Protein AF-A0A8T1R2Q0-F1 (afdb_monomer)

Foldseek 3Di:
DLALLLVLVLLQLCLVVDPDPVSNVVSVVSSVVSLVVVLVVLVVVVVCCVVPDPPPVPAPLSVLSVVLNVLSVVLVVLVVPQDDPPDPCNVVSVVVSSVSSVVSNVSVLVSVVSVLVVVCVVPVDDCPVVCVVSVVSNVVSVVSVVCVVCVVVVVVVVVVVVPPPPPPDVVVVVVVVVVVVVVVVVD

Mean predicted aligned error: 10.03 Å

pLDDT: mean 84.98, std 13.4, range [44.84, 97.5]

Structure (mmCIF, N/CA/C/O backbone):
data_AF-A0A8T1R2Q0-F1
#
_entry.id   AF-A0A8T1R2Q0-F1
#
loop_
_atom_site.group_PDB
_atom_site.id
_atom_site.type_symbol
_atom_site.label_atom_id
_atom_site.label_alt_id
_atom_site.label_comp_id
_atom_site.label_asym_id
_atom_site.label_entity_id
_atom_site.label_seq_id
_atom_site.pdbx_PDB_ins_code
_atom_site.Cartn_x
_atom_site.Cartn_y
_atom_site.Cartn_z
_atom_site.occupancy
_atom_site.B_iso_or_equiv
_atom_site.auth_seq_id
_atom_site.auth_comp_id
_atom_site.auth_asym_id
_atom_site.auth_atom_id
_atom_site.pdbx_PDB_model_num
ATOM 1 N N . MET A 1 1 ? 0.327 2.550 -5.168 1.00 86.06 1 MET A N 1
ATOM 2 C CA . MET A 1 1 ? 0.533 1.321 -4.372 1.00 86.06 1 MET A CA 1
ATOM 3 C C . MET A 1 1 ? 1.581 1.524 -3.297 1.00 86.06 1 MET A C 1
ATOM 5 O O . MET A 1 1 ? 1.187 1.558 -2.147 1.00 86.06 1 MET A O 1
ATOM 9 N N . GLY A 1 2 ? 2.855 1.732 -3.649 1.00 87.19 2 GLY A N 1
ATOM 10 C CA . GLY A 1 2 ? 3.959 1.783 -2.676 1.00 87.19 2 GLY A CA 1
ATOM 11 C C . GLY A 1 2 ? 3.805 2.783 -1.522 1.00 87.19 2 GLY A C 1
ATOM 12 O O . GLY A 1 2 ? 4.082 2.413 -0.397 1.00 87.19 2 GLY A O 1
ATOM 13 N N . PHE A 1 3 ? 3.271 3.983 -1.772 1.00 92.75 3 PHE A N 1
ATOM 14 C CA . PHE A 1 3 ? 3.137 5.014 -0.733 1.00 92.75 3 PHE A CA 1
ATOM 15 C C . PHE A 1 3 ? 1.734 5.085 -0.101 1.00 92.75 3 PHE A C 1
ATOM 17 O O . PHE A 1 3 ? 1.521 4.790 1.074 1.00 92.75 3 PHE A O 1
ATOM 24 N N . LEU A 1 4 ? 0.737 5.470 -0.907 1.00 93.50 4 LEU A N 1
ATOM 25 C CA . LEU A 1 4 ? -0.607 5.812 -0.424 1.00 93.50 4 LEU A CA 1
ATOM 26 C C . LEU A 1 4 ? -1.339 4.641 0.254 1.00 93.50 4 LEU A C 1
ATOM 28 O O . LEU A 1 4 ? -2.125 4.869 1.171 1.00 93.50 4 LEU A O 1
ATOM 32 N N . MET A 1 5 ? -1.089 3.398 -0.173 1.00 93.38 5 MET A N 1
ATOM 33 C CA . MET A 1 5 ? -1.761 2.231 0.405 1.00 93.38 5 MET A CA 1
ATOM 34 C C . MET A 1 5 ? -1.239 1.925 1.819 1.00 93.38 5 MET A C 1
ATOM 36 O O . MET A 1 5 ? -2.076 1.890 2.727 1.00 93.38 5 MET A O 1
ATOM 40 N N . PRO A 1 6 ? 0.087 1.814 2.064 1.00 94.12 6 PRO A N 1
ATOM 41 C CA . PRO A 1 6 ? 0.619 1.739 3.425 1.00 94.12 6 PRO A CA 1
ATOM 42 C C . PRO A 1 6 ? 0.224 2.915 4.319 1.00 94.12 6 PRO A C 1
ATOM 44 O O . PRO A 1 6 ? -0.146 2.700 5.471 1.00 94.12 6 PRO A O 1
ATOM 47 N N . VAL A 1 7 ? 0.226 4.148 3.799 1.00 95.50 7 VAL A N 1
ATOM 48 C CA . VAL A 1 7 ? -0.215 5.329 4.564 1.00 95.50 7 VAL A CA 1
ATOM 49 C C . VAL A 1 7 ? -1.688 5.206 4.963 1.00 95.50 7 VAL A C 1
ATOM 51 O O . VAL A 1 7 ? -2.038 5.425 6.122 1.00 95.50 7 VAL A O 1
ATOM 54 N N . GLY A 1 8 ? -2.558 4.782 4.044 1.00 94.12 8 GLY A N 1
ATOM 55 C CA . GLY A 1 8 ? -3.961 4.514 4.355 1.00 94.12 8 GLY A CA 1
ATOM 56 C C . GLY A 1 8 ? -4.133 3.438 5.436 1.00 94.12 8 GLY A C 1
ATOM 57 O O . GLY A 1 8 ? -5.013 3.570 6.290 1.00 94.12 8 GLY A O 1
ATOM 58 N N . ILE A 1 9 ? -3.293 2.395 5.438 1.00 93.94 9 ILE A N 1
ATOM 59 C CA . ILE A 1 9 ? -3.281 1.351 6.480 1.00 93.94 9 ILE A CA 1
ATOM 60 C C . ILE A 1 9 ? -2.825 1.927 7.832 1.00 93.94 9 ILE A C 1
ATOM 62 O O . ILE A 1 9 ? -3.478 1.685 8.848 1.00 93.94 9 ILE A O 1
ATOM 66 N N . LEU A 1 10 ? -1.759 2.733 7.857 1.00 93.50 10 LEU A N 1
ATOM 67 C CA . LEU A 1 10 ? -1.276 3.402 9.072 1.00 93.50 10 LEU A CA 1
ATOM 68 C C . LEU A 1 10 ? -2.345 4.305 9.695 1.00 93.50 10 LEU A C 1
ATOM 70 O O . LEU A 1 10 ? -2.536 4.282 10.911 1.00 93.50 10 LEU A O 1
ATOM 74 N N . ILE A 1 11 ? -3.065 5.072 8.872 1.00 93.69 11 ILE A N 1
ATOM 75 C CA . ILE A 1 11 ? -4.103 6.003 9.333 1.00 93.69 11 ILE A CA 1
ATOM 76 C C . ILE A 1 11 ? -5.275 5.252 9.966 1.00 93.69 11 ILE A C 1
ATOM 78 O O . ILE A 1 11 ? -5.702 5.599 11.067 1.00 93.69 11 ILE A O 1
ATOM 82 N N . ILE A 1 12 ? -5.795 4.201 9.320 1.00 93.00 12 ILE A N 1
ATOM 83 C CA . ILE A 1 12 ? -6.929 3.463 9.896 1.00 93.00 12 ILE A CA 1
ATOM 84 C C . ILE A 1 12 ? -6.531 2.694 11.155 1.00 93.00 12 ILE A C 1
ATOM 86 O O . ILE A 1 12 ? -7.348 2.550 12.062 1.00 93.00 12 ILE A O 1
ATOM 90 N N . ARG A 1 13 ? -5.272 2.254 11.266 1.00 90.81 13 ARG A N 1
ATOM 91 C CA . ARG A 1 13 ? -4.763 1.582 12.469 1.00 90.81 13 ARG A CA 1
ATOM 92 C C . ARG A 1 13 ? -4.785 2.496 13.697 1.00 90.81 13 ARG A C 1
ATOM 94 O O . ARG A 1 13 ? -5.070 2.017 14.792 1.00 90.81 13 ARG A O 1
ATOM 101 N N . MET A 1 14 ? -4.581 3.808 13.528 1.00 87.88 14 MET A N 1
ATOM 102 C CA . MET A 1 14 ? -4.710 4.780 14.629 1.00 87.88 14 MET A CA 1
ATOM 103 C C . MET A 1 14 ? -6.111 4.785 15.248 1.00 87.88 14 MET A C 1
ATOM 105 O O . MET A 1 14 ? -6.268 5.156 16.408 1.00 87.88 14 MET A O 1
ATOM 109 N N . SER A 1 15 ? -7.124 4.327 14.508 1.00 86.50 15 SER A N 1
ATOM 110 C CA . SER A 1 15 ? -8.501 4.291 14.991 1.00 86.50 15 SER A CA 1
ATOM 111 C C . SER A 1 15 ? -8.730 3.314 16.147 1.00 86.50 15 SER A C 1
ATOM 113 O O . SER A 1 15 ? -9.664 3.511 16.918 1.00 86.50 15 SER A O 1
ATOM 115 N N . ASN A 1 16 ? -7.841 2.331 16.333 1.00 79.31 16 ASN A N 1
ATOM 116 C CA . ASN A 1 16 ? -7.882 1.414 17.476 1.00 79.31 16 ASN A CA 1
ATOM 117 C C . ASN A 1 16 ? -7.654 2.119 18.825 1.00 79.31 16 ASN A C 1
ATOM 119 O O . ASN A 1 16 ? -7.900 1.519 19.863 1.00 79.31 16 ASN A O 1
ATOM 123 N N . ARG A 1 17 ? -7.167 3.367 18.818 1.00 74.50 17 ARG A N 1
ATOM 124 C CA . ARG A 1 17 ? -6.841 4.154 20.021 1.00 74.50 17 ARG A CA 1
ATOM 125 C C . ARG A 1 17 ? -7.854 5.240 20.329 1.00 74.50 17 ARG A C 1
ATOM 127 O O . ARG A 1 17 ? -7.666 6.007 21.264 1.00 74.50 17 ARG A O 1
ATOM 134 N N . GLU A 1 18 ? -8.851 5.396 19.470 1.00 80.62 18 GLU A N 1
ATOM 135 C CA . GLU A 1 18 ? -9.689 6.577 19.481 1.00 80.62 18 GLU A CA 1
ATOM 136 C C . GLU A 1 18 ? -11.061 6.247 20.056 1.00 80.62 18 GLU A C 1
ATOM 138 O O . GLU A 1 18 ? -11.871 5.557 19.436 1.00 80.62 18 GLU A O 1
ATOM 143 N N . GLU A 1 19 ? -11.328 6.795 21.235 1.00 76.69 19 GLU A N 1
ATOM 144 C CA . GLU A 1 19 ? -12.624 6.681 21.902 1.00 76.69 19 GLU A CA 1
ATOM 145 C C . GLU A 1 19 ? -13.657 7.635 21.280 1.00 76.69 19 GLU A C 1
ATOM 147 O O . GLU A 1 19 ? -14.865 7.383 21.312 1.00 76.69 19 GLU A O 1
ATOM 152 N N . SER A 1 20 ? -13.207 8.716 20.624 1.00 85.12 20 SER A N 1
ATOM 153 C CA . SER A 1 20 ? -14.102 9.653 19.952 1.00 85.12 20 SER A CA 1
ATOM 154 C C . SER A 1 20 ? -14.697 9.065 18.672 1.00 85.12 20 SER A C 1
ATOM 156 O O . SER A 1 20 ? -14.048 8.952 17.624 1.00 85.12 20 SER A O 1
ATOM 158 N N . GLY A 1 21 ? -16.011 8.829 18.692 1.00 85.44 21 GLY A N 1
ATOM 159 C CA . GLY A 1 21 ? -16.761 8.372 17.519 1.00 85.44 21 GLY A CA 1
ATOM 160 C C . GLY A 1 21 ? -16.629 9.284 16.286 1.00 85.44 21 GLY A C 1
ATOM 161 O O . GLY A 1 21 ? -16.689 8.792 15.155 1.00 85.44 21 GLY A O 1
ATOM 162 N N . ARG A 1 22 ? -16.404 10.596 16.478 1.00 89.62 22 ARG A N 1
ATOM 163 C CA . ARG A 1 22 ? -16.180 11.562 15.386 1.00 89.62 22 ARG A CA 1
ATOM 164 C C . ARG A 1 22 ? -14.832 11.335 14.706 1.00 89.62 22 ARG A C 1
ATOM 166 O O . ARG A 1 22 ? -14.781 11.245 13.482 1.00 89.62 22 ARG A O 1
ATOM 173 N N . ARG A 1 23 ? -13.751 11.215 15.478 1.00 88.56 23 ARG A N 1
ATOM 174 C CA . ARG A 1 23 ? -12.404 10.997 14.931 1.00 88.56 23 ARG A CA 1
ATOM 175 C C . ARG A 1 23 ? -12.271 9.623 14.280 1.00 88.56 23 ARG A C 1
ATOM 177 O O . ARG A 1 23 ? -11.745 9.541 13.178 1.00 88.56 23 ARG A O 1
ATOM 184 N N . LEU A 1 24 ? -12.867 8.580 14.862 1.00 90.50 24 LEU A N 1
ATOM 185 C CA . LEU A 1 24 ? -12.974 7.257 14.234 1.00 90.50 24 LEU A CA 1
ATOM 186 C C . LEU A 1 24 ? -13.620 7.329 12.838 1.00 90.50 24 LEU A C 1
ATOM 188 O O . LEU A 1 24 ? -13.172 6.672 11.898 1.00 90.50 24 LEU A O 1
ATOM 192 N N . ARG A 1 25 ? -14.664 8.153 12.685 1.00 91.62 25 ARG A N 1
ATOM 193 C CA . ARG A 1 25 ? -15.321 8.375 11.392 1.00 91.62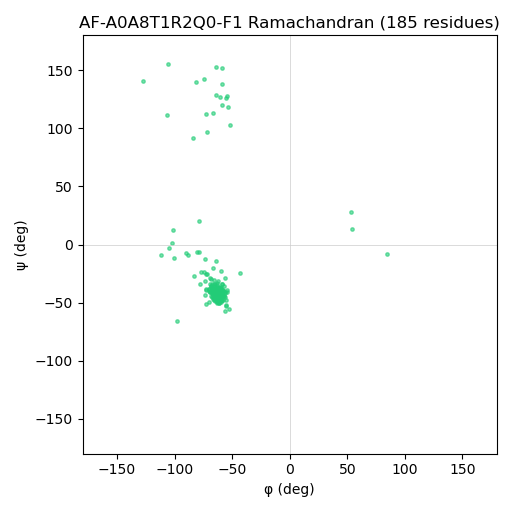 25 ARG A CA 1
ATOM 194 C C . ARG A 1 25 ? -14.406 9.108 10.405 1.00 91.62 25 ARG A C 1
ATOM 196 O O . ARG A 1 25 ? -14.349 8.715 9.246 1.00 91.62 25 ARG A O 1
ATOM 203 N N . ILE A 1 26 ? -13.674 10.123 10.865 1.00 94.38 26 ILE A N 1
ATOM 204 C CA . ILE A 1 26 ? 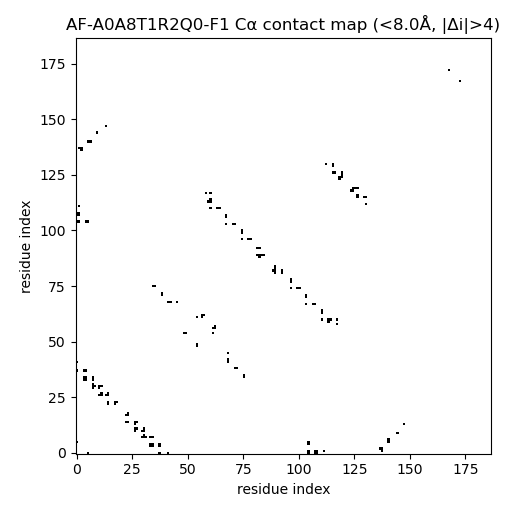-12.699 10.858 10.044 1.00 94.38 26 ILE A CA 1
ATOM 205 C C . ILE A 1 26 ? -11.594 9.916 9.550 1.00 94.38 26 ILE A C 1
ATOM 207 O O . ILE A 1 26 ? -11.363 9.848 8.348 1.00 94.38 26 ILE A O 1
ATOM 211 N N . LEU A 1 27 ? -10.970 9.137 10.439 1.00 94.62 27 LEU A N 1
ATOM 212 C CA . LEU A 1 27 ? -9.914 8.181 10.078 1.00 94.62 27 LEU A CA 1
ATOM 213 C C . LEU A 1 27 ? -10.403 7.149 9.053 1.00 94.62 27 LEU A C 1
ATOM 215 O O . LEU A 1 27 ? -9.686 6.830 8.107 1.00 94.62 27 LEU A O 1
ATOM 219 N N . PHE A 1 28 ? -11.646 6.676 9.199 1.00 93.56 28 PHE A N 1
ATOM 220 C CA . PHE A 1 28 ? -12.280 5.793 8.221 1.00 93.56 28 PHE A CA 1
ATOM 221 C C . PHE A 1 28 ? -12.447 6.450 6.845 1.00 93.56 28 PHE A C 1
ATOM 223 O O . PHE A 1 28 ? -12.101 5.832 5.840 1.00 93.56 28 PHE A O 1
ATOM 230 N N . TYR A 1 29 ? -12.940 7.691 6.778 1.00 95.12 29 TYR A N 1
ATOM 231 C CA . TYR A 1 29 ? -13.084 8.391 5.499 1.00 95.12 29 TYR A CA 1
ATOM 232 C C . TYR A 1 29 ? -11.740 8.701 4.852 1.00 95.12 29 TYR A C 1
ATOM 234 O O . TYR A 1 29 ? -11.593 8.484 3.654 1.00 95.12 29 TYR A O 1
ATOM 242 N N . VAL A 1 30 ? -10.751 9.147 5.628 1.00 96.69 30 VAL A N 1
ATOM 243 C CA . VAL A 1 30 ? -9.400 9.399 5.111 1.00 96.69 30 VAL A CA 1
ATOM 244 C C . VAL A 1 30 ? -8.806 8.112 4.541 1.00 96.69 30 VAL A C 1
ATOM 246 O O . VAL A 1 30 ? -8.317 8.120 3.416 1.00 96.69 30 VAL A O 1
ATOM 249 N N . HIS A 1 31 ? -8.920 6.991 5.259 1.00 96.06 31 HIS A N 1
ATOM 250 C CA . HIS A 1 31 ? -8.524 5.684 4.740 1.00 96.06 31 HIS A CA 1
ATOM 251 C C . HIS A 1 31 ? -9.235 5.359 3.422 1.00 96.06 31 HIS A C 1
ATOM 253 O O . HIS A 1 31 ? -8.569 5.076 2.431 1.00 96.06 31 HIS A O 1
ATOM 259 N N . ALA A 1 32 ? -10.567 5.443 3.384 1.00 95.38 32 ALA A N 1
ATOM 260 C CA . ALA A 1 32 ? -11.344 5.116 2.192 1.00 95.38 32 ALA A CA 1
ATOM 261 C C . ALA A 1 32 ? -10.959 5.990 0.987 1.00 95.38 32 ALA A C 1
ATOM 263 O O . ALA A 1 32 ? -10.736 5.462 -0.099 1.00 95.38 32 ALA A O 1
ATOM 264 N N . ILE A 1 33 ? -10.815 7.304 1.180 1.00 96.69 33 ILE A N 1
ATOM 265 C CA . ILE A 1 33 ? -10.410 8.248 0.129 1.00 96.69 33 ILE A CA 1
ATOM 266 C C . ILE A 1 33 ? -9.024 7.885 -0.406 1.00 96.69 33 ILE A C 1
ATOM 268 O O . ILE A 1 33 ? -8.851 7.776 -1.618 1.00 96.69 33 ILE A O 1
ATOM 272 N N . LEU A 1 34 ? -8.049 7.639 0.476 1.00 96.44 34 LEU A N 1
ATOM 273 C CA . LEU A 1 34 ? -6.703 7.241 0.061 1.00 96.44 34 LEU A CA 1
ATOM 274 C C . LEU A 1 34 ? -6.718 5.927 -0.728 1.00 96.44 34 LEU A C 1
ATOM 276 O O . LEU A 1 34 ? -6.069 5.850 -1.769 1.00 96.44 34 LEU A O 1
ATOM 280 N N . GLN A 1 35 ? -7.485 4.920 -0.297 1.00 95.81 35 GLN A N 1
ATOM 281 C CA . GLN A 1 35 ? -7.571 3.652 -1.030 1.00 95.81 35 GLN A CA 1
ATOM 282 C C . GLN A 1 35 ? -8.274 3.802 -2.386 1.00 95.81 35 GLN A C 1
ATOM 284 O O . GLN A 1 35 ? -7.839 3.204 -3.368 1.00 95.81 35 GLN A O 1
ATOM 289 N N . ILE A 1 36 ? -9.306 4.644 -2.486 1.00 95.38 36 ILE A N 1
ATOM 290 C CA . ILE A 1 36 ? -9.950 4.953 -3.771 1.00 95.38 36 ILE A CA 1
ATOM 291 C C . ILE A 1 36 ? -8.950 5.631 -4.714 1.00 95.38 36 ILE A C 1
ATOM 293 O O . ILE A 1 36 ? -8.816 5.212 -5.863 1.00 95.38 36 ILE A O 1
ATOM 297 N N . LEU A 1 37 ? -8.190 6.620 -4.231 1.00 96.38 37 LEU A N 1
ATOM 298 C CA . LEU A 1 37 ? -7.145 7.275 -5.025 1.00 96.38 37 LEU A CA 1
ATOM 299 C C . LEU A 1 37 ? -6.098 6.273 -5.518 1.00 96.38 37 LEU A C 1
ATOM 301 O O . LEU A 1 37 ? -5.673 6.343 -6.670 1.00 96.38 37 LEU A O 1
ATOM 305 N N . VAL A 1 38 ? -5.714 5.307 -4.683 1.00 95.44 38 VAL A N 1
ATOM 306 C CA . VAL A 1 38 ? -4.802 4.232 -5.082 1.00 95.44 38 VAL A CA 1
ATOM 307 C C . VAL A 1 38 ? -5.378 3.411 -6.239 1.00 95.44 38 VAL A C 1
ATOM 309 O O . VAL A 1 38 ? -4.659 3.175 -7.209 1.00 95.44 38 VAL A O 1
ATOM 312 N N . VAL A 1 39 ? -6.645 2.991 -6.164 1.00 95.06 39 VAL A N 1
ATOM 313 C CA . VAL A 1 39 ? -7.305 2.205 -7.224 1.00 95.06 39 VAL A CA 1
ATOM 314 C C . VAL A 1 39 ? -7.401 3.002 -8.527 1.00 95.06 39 VAL A C 1
ATOM 316 O O . VAL A 1 39 ? -7.118 2.466 -9.602 1.00 95.06 39 VAL A O 1
ATOM 319 N N . LEU A 1 40 ? -7.732 4.293 -8.447 1.00 95.62 40 LEU A N 1
ATOM 320 C CA . LEU A 1 40 ? -7.798 5.178 -9.613 1.00 95.62 40 LEU A CA 1
ATOM 321 C C . LEU A 1 40 ? -6.423 5.364 -10.265 1.00 95.62 40 LEU A C 1
ATOM 323 O O . LEU A 1 40 ? -6.292 5.193 -11.476 1.00 95.62 40 LEU A O 1
ATOM 327 N N . LEU A 1 41 ? -5.381 5.640 -9.475 1.00 95.12 41 LEU A N 1
ATOM 328 C CA . LEU A 1 41 ? -4.011 5.781 -9.978 1.00 95.12 41 LEU A CA 1
ATOM 329 C C . LEU A 1 41 ? -3.470 4.465 -10.551 1.00 95.12 41 LEU A C 1
ATOM 331 O O . LEU A 1 41 ? -2.809 4.476 -11.587 1.00 95.12 41 LEU A O 1
ATOM 335 N N . ALA A 1 42 ? -3.773 3.326 -9.920 1.00 93.56 42 ALA A N 1
ATOM 336 C CA . ALA A 1 42 ? -3.412 2.009 -10.440 1.00 93.56 42 ALA A CA 1
ATOM 337 C C . ALA A 1 42 ? -4.115 1.721 -11.775 1.00 93.56 42 ALA A C 1
ATOM 339 O O . ALA A 1 42 ? -3.485 1.215 -12.700 1.00 93.56 42 ALA A O 1
ATOM 340 N N . THR A 1 43 ? -5.387 2.107 -11.904 1.00 93.94 43 THR A N 1
ATOM 341 C CA . THR A 1 43 ? -6.149 1.998 -13.157 1.00 93.94 43 THR A CA 1
ATOM 342 C C . THR A 1 43 ? -5.554 2.878 -14.248 1.00 93.94 43 THR A C 1
ATOM 344 O O . THR A 1 43 ? -5.310 2.396 -15.351 1.00 93.94 43 THR A O 1
ATOM 347 N N . ALA A 1 44 ? -5.247 4.141 -13.944 1.00 93.94 44 ALA A N 1
ATOM 348 C CA . ALA A 1 44 ? -4.594 5.040 -14.890 1.00 93.94 44 ALA A CA 1
ATOM 349 C C . ALA A 1 44 ? -3.236 4.482 -15.351 1.00 93.94 44 ALA A C 1
ATOM 351 O O . ALA A 1 44 ? -2.960 4.454 -16.549 1.00 93.94 44 ALA A O 1
ATOM 352 N N . GLY A 1 45 ? -2.423 3.968 -14.421 1.00 91.31 45 GLY A N 1
ATOM 353 C CA . GLY A 1 45 ? -1.149 3.315 -14.725 1.00 91.31 45 GLY A CA 1
ATOM 354 C C . GLY A 1 45 ? -1.302 2.064 -15.594 1.00 91.31 45 GLY A C 1
ATOM 355 O O . GLY A 1 45 ? -0.555 1.895 -16.556 1.00 91.31 45 GLY A O 1
ATOM 356 N N . ALA A 1 46 ? -2.298 1.218 -15.316 1.00 89.88 46 ALA A N 1
ATOM 357 C CA . ALA A 1 46 ? -2.601 0.041 -16.129 1.00 89.88 46 ALA A CA 1
ATOM 358 C C . ALA A 1 46 ? -3.029 0.429 -17.554 1.00 89.88 46 ALA A C 1
ATOM 360 O O . ALA A 1 46 ? -2.498 -0.114 -18.521 1.00 89.88 46 ALA A O 1
ATOM 361 N N . VAL A 1 47 ? -3.917 1.419 -17.703 1.00 90.25 47 VAL A N 1
ATOM 362 C CA . VAL A 1 47 ? -4.352 1.933 -19.014 1.00 90.25 47 VAL A CA 1
ATOM 363 C C . VAL A 1 47 ? -3.182 2.536 -19.792 1.00 90.25 47 VAL A C 1
ATOM 365 O O . VAL A 1 47 ? -3.015 2.234 -20.973 1.00 90.25 47 VAL A O 1
ATOM 368 N N . LEU A 1 48 ? -2.347 3.357 -19.145 1.00 89.69 48 LEU A N 1
ATOM 369 C CA . LEU A 1 48 ? -1.129 3.911 -19.746 1.00 89.69 48 LEU A CA 1
ATOM 370 C C . LEU A 1 48 ? -0.172 2.804 -20.190 1.00 89.69 48 LEU A C 1
ATOM 372 O O . LEU A 1 48 ? 0.408 2.905 -21.268 1.00 89.69 48 LEU A O 1
ATOM 376 N N . SER A 1 49 ? -0.026 1.749 -19.387 1.00 86.19 49 SER A N 1
ATOM 377 C CA . SER A 1 49 ? 0.817 0.607 -19.730 1.00 86.19 49 SER A CA 1
ATOM 378 C C . SER A 1 49 ? 0.296 -0.130 -20.964 1.00 86.19 49 SER A C 1
ATOM 380 O O . SER A 1 49 ? 1.064 -0.410 -21.882 1.00 86.19 49 SER A O 1
ATOM 382 N N . ILE A 1 50 ? -1.015 -0.388 -21.027 1.00 85.19 50 ILE A N 1
ATOM 383 C CA . ILE A 1 50 ? -1.670 -1.058 -22.161 1.00 85.19 50 ILE A CA 1
ATOM 384 C C . ILE A 1 50 ? -1.549 -0.234 -23.443 1.00 85.19 50 ILE A C 1
ATOM 386 O O . ILE A 1 50 ? -1.255 -0.789 -24.496 1.00 85.19 50 ILE A O 1
ATOM 390 N N . LYS A 1 51 ? -1.747 1.086 -23.360 1.00 85.50 51 LYS A N 1
ATOM 391 C CA . LYS A 1 51 ? -1.702 1.971 -24.531 1.00 85.50 51 LYS A CA 1
ATOM 392 C C . LYS A 1 51 ? -0.292 2.198 -25.073 1.00 85.50 51 LYS A C 1
ATOM 394 O O . LYS A 1 51 ? -0.127 2.294 -26.282 1.00 85.50 51 LYS A O 1
ATOM 399 N N . ASN A 1 52 ? 0.705 2.325 -24.196 1.00 81.94 52 ASN A N 1
ATOM 400 C CA . ASN A 1 52 ? 2.048 2.762 -24.591 1.00 81.94 52 ASN A CA 1
ATOM 401 C C . ASN A 1 52 ? 3.059 1.619 -24.735 1.00 81.94 52 ASN A C 1
ATOM 403 O O . ASN A 1 52 ? 4.153 1.836 -25.256 1.00 81.94 52 ASN A O 1
ATOM 407 N N . PHE A 1 53 ? 2.735 0.410 -24.272 1.00 77.38 53 PHE A N 1
ATOM 408 C CA . PHE A 1 53 ? 3.642 -0.728 -24.352 1.00 77.38 53 PHE A CA 1
ATOM 409 C C . PHE A 1 53 ? 2.983 -1.938 -25.005 1.00 77.38 53 PHE A C 1
ATOM 411 O O . PHE A 1 53 ? 1.836 -2.276 -24.728 1.00 77.38 53 PHE A O 1
ATOM 418 N N . ASN A 1 54 ? 3.762 -2.647 -25.824 1.00 74.06 54 ASN A N 1
ATOM 419 C CA . ASN A 1 54 ? 3.370 -3.957 -26.319 1.00 74.06 54 ASN A CA 1
ATOM 420 C C . ASN A 1 54 ? 3.453 -4.967 -25.159 1.00 74.06 54 ASN A C 1
ATOM 422 O O . ASN A 1 54 ? 4.541 -5.418 -24.788 1.00 74.06 54 ASN A O 1
ATOM 426 N N . ASN A 1 55 ? 2.320 -5.235 -24.510 1.00 74.19 55 ASN A N 1
ATOM 427 C CA . ASN A 1 55 ? 2.250 -6.100 -23.334 1.00 74.19 55 ASN A CA 1
ATOM 428 C C . ASN A 1 55 ? 2.165 -7.567 -23.756 1.00 74.19 55 ASN A C 1
ATOM 430 O O . ASN A 1 55 ? 1.082 -8.109 -23.940 1.00 74.19 55 ASN A O 1
ATOM 434 N N . SER A 1 56 ? 3.320 -8.219 -23.879 1.00 73.56 56 SER A N 1
ATOM 435 C CA . SER A 1 56 ? 3.404 -9.664 -24.121 1.00 73.56 56 SER A CA 1
ATOM 436 C C . SER A 1 56 ? 3.228 -10.514 -22.855 1.00 73.56 56 SER A C 1
ATOM 438 O O . SER A 1 56 ? 3.172 -11.732 -22.955 1.00 73.56 56 SER A O 1
ATOM 440 N N . PHE A 1 57 ? 3.159 -9.899 -21.664 1.00 74.25 57 PHE A N 1
ATOM 441 C CA . PHE A 1 57 ? 3.079 -10.580 -20.358 1.00 74.25 57 PHE A CA 1
ATOM 442 C C . PHE A 1 57 ? 4.189 -11.619 -20.126 1.00 74.25 57 PHE A C 1
ATOM 444 O O . PHE A 1 57 ? 4.026 -12.579 -19.366 1.00 74.25 57 PHE A O 1
ATOM 451 N N . ASN A 1 58 ? 5.342 -11.418 -20.764 1.00 77.19 58 ASN A N 1
ATOM 452 C CA . ASN A 1 58 ? 6.473 -12.340 -20.692 1.00 77.19 58 ASN A CA 1
ATOM 453 C C . ASN A 1 58 ? 7.418 -12.058 -19.521 1.00 77.19 58 ASN A C 1
ATOM 455 O O . ASN A 1 58 ? 8.273 -12.889 -19.235 1.00 77.19 58 ASN A O 1
ATOM 459 N N . ASN A 1 59 ? 7.255 -10.935 -18.815 1.00 79.38 59 ASN A N 1
ATOM 460 C CA . ASN A 1 59 ? 8.025 -10.643 -17.608 1.00 79.38 59 ASN A CA 1
ATOM 461 C C . ASN A 1 59 ? 7.185 -10.798 -16.327 1.00 79.38 59 ASN A C 1
ATOM 463 O O . ASN A 1 59 ? 5.954 -10.697 -16.327 1.00 79.38 59 ASN A O 1
ATOM 467 N N . TYR A 1 60 ? 7.8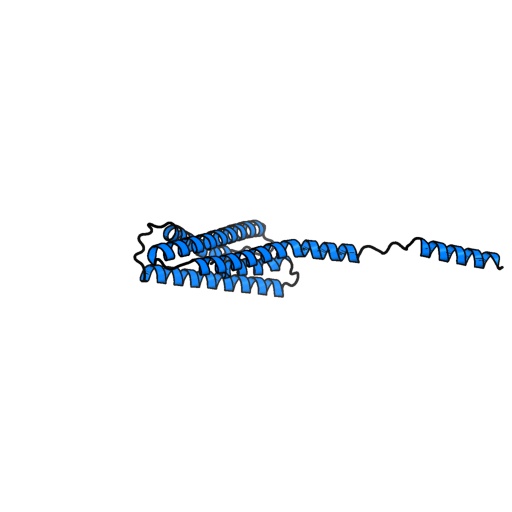81 -11.052 -15.217 1.00 81.06 60 TYR A N 1
ATOM 468 C CA . TYR A 1 60 ? 7.282 -11.267 -13.896 1.00 81.06 60 TYR A CA 1
ATOM 469 C C . TYR A 1 60 ? 6.450 -10.059 -13.431 1.00 81.06 60 TYR A C 1
ATOM 471 O O . TYR A 1 60 ? 5.340 -10.232 -12.928 1.00 81.06 60 TYR A O 1
ATOM 479 N N . HIS A 1 61 ? 6.940 -8.841 -13.691 1.00 85.44 61 HIS A N 1
ATOM 480 C CA . HIS A 1 61 ? 6.268 -7.585 -13.353 1.00 85.44 61 HIS A CA 1
ATOM 481 C C . HIS A 1 61 ? 4.875 -7.460 -13.989 1.00 85.44 61 HIS A C 1
ATOM 483 O O . HIS A 1 61 ? 3.911 -7.136 -13.305 1.00 85.44 61 HIS A O 1
ATOM 489 N N . GLN A 1 62 ? 4.733 -7.740 -15.286 1.00 86.06 62 GLN A N 1
ATOM 490 C CA . GLN A 1 62 ? 3.458 -7.631 -15.999 1.00 86.06 62 GLN A CA 1
ATOM 491 C C . GLN A 1 62 ? 2.441 -8.660 -15.494 1.00 86.06 62 GLN A C 1
ATOM 493 O O . GLN A 1 62 ? 1.277 -8.317 -15.288 1.00 86.06 62 GLN A O 1
ATOM 498 N N . ARG A 1 63 ? 2.873 -9.907 -15.256 1.00 86.75 63 ARG A N 1
ATOM 499 C CA . ARG A 1 63 ? 1.999 -10.981 -14.749 1.00 86.75 63 ARG A CA 1
ATOM 500 C C . ARG A 1 63 ? 1.461 -10.653 -13.361 1.00 86.75 63 ARG A C 1
ATOM 502 O O . ARG A 1 63 ? 0.253 -10.695 -13.132 1.00 86.75 63 ARG A O 1
ATOM 509 N N . ILE A 1 64 ? 2.355 -10.272 -12.452 1.00 86.50 64 ILE A N 1
ATOM 510 C CA . ILE A 1 64 ? 1.974 -9.873 -11.097 1.00 86.50 64 ILE A CA 1
ATOM 511 C C . ILE A 1 64 ? 1.194 -8.572 -11.101 1.00 86.50 64 ILE A C 1
ATOM 513 O O . ILE A 1 64 ? 0.223 -8.465 -10.364 1.00 86.50 64 ILE A O 1
ATOM 517 N N . GLY A 1 65 ? 1.556 -7.617 -11.953 1.00 88.38 65 GLY A N 1
ATOM 518 C CA . GLY A 1 65 ? 0.860 -6.346 -12.100 1.00 88.38 65 GLY A CA 1
ATOM 519 C C . GLY A 1 65 ? -0.611 -6.517 -12.471 1.00 88.38 65 GLY A C 1
ATOM 520 O O . GLY A 1 65 ? -1.460 -5.888 -11.845 1.00 88.38 65 GLY A O 1
ATOM 521 N N . VAL A 1 66 ? -0.933 -7.403 -13.420 1.00 87.94 66 VAL A N 1
ATOM 522 C CA . VAL A 1 66 ? -2.331 -7.699 -13.786 1.00 87.94 66 VAL A CA 1
ATOM 523 C C . VAL A 1 66 ? -3.069 -8.427 -12.670 1.00 87.94 66 VAL A C 1
ATOM 525 O O . VAL A 1 66 ? -4.195 -8.051 -12.345 1.00 87.94 66 VAL A O 1
ATOM 528 N N . ALA A 1 67 ? -2.444 -9.427 -12.043 1.00 89.19 67 ALA A N 1
ATOM 529 C CA . ALA A 1 67 ? -3.053 -10.123 -10.911 1.00 89.19 67 ALA A CA 1
ATOM 530 C C . ALA A 1 67 ? -3.355 -9.151 -9.753 1.00 89.19 67 ALA A C 1
ATOM 532 O O . ALA A 1 67 ? -4.475 -9.108 -9.245 1.00 89.19 67 ALA A O 1
ATOM 533 N N . LEU A 1 68 ? -2.390 -8.299 -9.393 1.00 90.00 68 LEU A N 1
ATOM 534 C CA . LEU A 1 68 ? -2.549 -7.222 -8.412 1.00 90.00 68 LEU A CA 1
ATOM 535 C C . LEU A 1 68 ? -3.653 -6.248 -8.799 1.00 90.00 68 LEU A C 1
ATOM 537 O O . LEU A 1 68 ? -4.407 -5.823 -7.928 1.00 90.00 68 LEU A O 1
ATOM 541 N N . TYR A 1 69 ? -3.754 -5.896 -10.080 1.00 90.38 69 TYR A N 1
ATOM 542 C CA . TYR A 1 69 ? -4.807 -5.015 -10.563 1.00 90.38 69 TYR A CA 1
ATOM 543 C C . TYR A 1 69 ? -6.197 -5.630 -10.370 1.00 90.38 69 TYR A C 1
ATOM 545 O O . TYR A 1 69 ? -7.111 -4.932 -9.954 1.00 90.38 69 TYR A O 1
ATOM 553 N N . GLY A 1 70 ? -6.372 -6.937 -10.574 1.00 87.75 70 GLY A N 1
ATOM 554 C CA . GLY A 1 70 ? -7.631 -7.606 -10.232 1.00 87.75 70 GLY A CA 1
ATOM 555 C C . GLY A 1 70 ? -7.916 -7.577 -8.725 1.00 87.75 70 GLY A C 1
ATOM 556 O O . GLY A 1 70 ? -9.001 -7.191 -8.288 1.00 87.75 70 GLY A O 1
ATOM 557 N N . ILE A 1 71 ? -6.920 -7.931 -7.908 1.00 88.81 71 ILE A N 1
ATOM 558 C CA . ILE A 1 71 ? -7.088 -8.052 -6.451 1.00 88.81 71 ILE A CA 1
ATOM 559 C C . ILE A 1 71 ? -7.294 -6.679 -5.786 1.00 88.81 71 ILE A C 1
ATOM 561 O O . ILE A 1 71 ? -7.994 -6.583 -4.777 1.00 88.81 71 ILE A O 1
ATOM 565 N N . ILE A 1 72 ? -6.754 -5.588 -6.338 1.00 92.31 72 ILE A N 1
ATOM 566 C CA . ILE A 1 72 ? -6.951 -4.262 -5.741 1.00 92.31 72 ILE A CA 1
ATOM 567 C C . ILE A 1 72 ? -8.411 -3.808 -5.791 1.00 92.31 72 ILE A C 1
ATOM 569 O O . ILE A 1 72 ? -8.853 -3.122 -4.877 1.00 92.31 72 ILE A O 1
ATOM 573 N N . TRP A 1 73 ? -9.176 -4.224 -6.802 1.00 92.12 73 TRP A N 1
ATOM 574 C CA . TRP A 1 73 ? -10.614 -3.957 -6.879 1.00 92.12 73 TRP A CA 1
ATOM 575 C C . TRP A 1 73 ? -11.419 -4.791 -5.882 1.00 92.12 73 TRP A C 1
ATOM 577 O O . TRP A 1 73 ? -12.475 -4.354 -5.429 1.00 92.12 73 TRP A O 1
ATOM 587 N N . LEU A 1 74 ? -10.905 -5.950 -5.462 1.00 92.19 74 LEU A N 1
ATOM 588 C CA . LEU A 1 74 ? -11.546 -6.760 -4.427 1.00 92.19 74 LEU A CA 1
ATOM 589 C C . LEU A 1 74 ? -11.568 -6.038 -3.069 1.00 92.19 74 LEU A C 1
ATOM 591 O O . LEU A 1 74 ? -12.538 -6.161 -2.328 1.00 92.19 74 LEU A O 1
ATOM 595 N N . GLN A 1 75 ? -10.546 -5.238 -2.755 1.00 93.44 75 GLN A N 1
ATOM 596 C CA . GLN A 1 75 ? -10.461 -4.477 -1.501 1.00 93.44 75 GLN A CA 1
ATOM 597 C C . GLN A 1 75 ? -11.656 -3.543 -1.240 1.00 93.44 75 GLN A C 1
ATOM 599 O O . GLN A 1 75 ? -12.303 -3.700 -0.200 1.00 93.44 75 GLN A O 1
ATOM 604 N N . PRO A 1 76 ? -12.001 -2.591 -2.134 1.00 92.75 76 PRO A N 1
ATOM 605 C CA . PRO A 1 76 ? -13.158 -1.727 -1.938 1.00 92.75 76 PRO A CA 1
ATOM 606 C C . PRO A 1 76 ? -14.476 -2.507 -1.976 1.00 92.75 76 PRO A C 1
ATOM 608 O O . PRO A 1 76 ? -15.372 -2.174 -1.206 1.00 92.75 76 PRO A O 1
ATOM 611 N N . LEU A 1 77 ? -14.595 -3.570 -2.783 1.00 92.38 77 LEU A N 1
ATOM 612 C CA . LEU A 1 77 ? -15.795 -4.420 -2.802 1.00 92.38 77 LEU A CA 1
ATOM 613 C C . LEU A 1 77 ? -16.030 -5.098 -1.445 1.00 92.38 77 LEU A C 1
ATOM 615 O O . LEU A 1 77 ? -17.130 -5.025 -0.896 1.00 92.38 77 LEU A O 1
ATOM 619 N N . VAL A 1 78 ? -14.978 -5.674 -0.853 1.00 91.94 78 VAL A N 1
ATOM 620 C CA . VAL A 1 78 ? -15.010 -6.201 0.522 1.00 91.94 78 VAL A CA 1
ATOM 621 C C . VAL A 1 78 ? -15.322 -5.079 1.520 1.00 91.94 78 VAL A C 1
ATOM 623 O O . VAL A 1 78 ? -16.077 -5.288 2.468 1.00 91.94 78 VAL A O 1
ATOM 626 N N . GLY A 1 79 ? -14.802 -3.873 1.282 1.00 91.06 79 GLY A N 1
ATOM 627 C CA . GLY A 1 79 ? -15.112 -2.652 2.028 1.00 91.06 79 GLY A CA 1
ATOM 628 C C . GLY A 1 79 ? -16.604 -2.298 2.069 1.00 91.06 79 GLY A C 1
ATOM 629 O O . GLY A 1 79 ? -17.114 -1.912 3.122 1.00 91.06 79 GLY A O 1
ATOM 630 N N . VAL A 1 80 ? -17.311 -2.446 0.944 1.00 91.31 80 VAL A N 1
ATOM 631 C CA . VAL A 1 80 ? -18.742 -2.118 0.806 1.00 91.31 80 VAL A CA 1
ATOM 632 C C . VAL A 1 80 ? -19.626 -3.101 1.572 1.00 91.31 80 VAL A C 1
ATOM 634 O O . VAL A 1 80 ? -20.572 -2.680 2.232 1.00 91.31 80 VAL A O 1
ATOM 637 N N . VAL A 1 81 ? -19.288 -4.394 1.573 1.00 92.06 81 VAL A N 1
ATOM 638 C CA . VAL A 1 81 ? -20.050 -5.439 2.290 1.00 92.06 81 VAL A CA 1
ATOM 639 C C . VAL A 1 81 ? -19.760 -5.483 3.799 1.00 92.06 81 VAL A C 1
ATOM 641 O O . VAL A 1 81 ? -20.003 -6.489 4.467 1.00 92.06 81 VAL A O 1
ATOM 644 N N . ARG A 1 82 ? -19.223 -4.394 4.361 1.00 91.75 82 ARG A N 1
ATOM 645 C CA . ARG A 1 82 ? -18.856 -4.281 5.774 1.00 91.75 82 ARG A CA 1
ATOM 646 C C . ARG A 1 82 ? -20.063 -4.517 6.699 1.00 91.75 82 ARG A C 1
ATOM 648 O O . ARG A 1 82 ? -20.994 -3.709 6.696 1.00 91.75 82 ARG A O 1
ATOM 655 N N . PRO A 1 83 ? -20.015 -5.525 7.591 1.00 91.19 83 PRO A N 1
ATOM 656 C CA . PRO A 1 83 ? -21.110 -5.815 8.513 1.00 91.19 83 PRO A CA 1
ATOM 657 C C . PRO A 1 83 ? -21.380 -4.695 9.530 1.00 91.19 83 PRO A C 1
ATOM 659 O O . PRO A 1 83 ? -20.469 -3.967 9.954 1.00 91.19 83 PRO A O 1
ATOM 662 N N . GLN A 1 84 ? -22.629 -4.600 9.999 1.00 87.88 84 GLN A N 1
ATOM 663 C CA . GLN A 1 84 ? -23.032 -3.653 11.046 1.00 87.88 84 GLN A CA 1
ATOM 664 C C . GLN A 1 84 ? -22.247 -3.870 12.351 1.00 87.88 84 GLN A C 1
ATOM 666 O O . GLN A 1 84 ? -21.778 -4.974 12.652 1.00 87.88 84 GLN A O 1
ATOM 671 N N . ARG A 1 85 ? -22.069 -2.793 13.131 1.00 83.12 85 ARG A N 1
ATOM 672 C CA . ARG A 1 85 ? -21.405 -2.859 14.446 1.00 83.12 85 ARG A CA 1
ATOM 673 C C . ARG A 1 85 ? -22.161 -3.831 15.362 1.00 83.12 85 ARG A C 1
ATOM 675 O O . ARG A 1 85 ? -23.382 -3.837 15.352 1.00 83.12 85 ARG A O 1
ATOM 682 N N . GLY A 1 86 ? -21.429 -4.653 16.116 1.00 81.50 86 GLY A N 1
ATOM 683 C CA . GLY A 1 86 ? -22.003 -5.653 17.029 1.00 81.50 86 GLY A CA 1
ATOM 684 C C . GLY A 1 86 ? -22.393 -6.995 16.391 1.00 81.50 86 GLY A C 1
ATOM 685 O O . GLY A 1 86 ? -22.696 -7.938 17.113 1.00 81.50 86 GLY A O 1
ATOM 686 N N . SER A 1 87 ? -22.348 -7.131 15.060 1.00 89.94 87 SER A N 1
ATOM 687 C CA . SER A 1 87 ? -22.634 -8.415 14.401 1.00 89.94 87 SER A CA 1
ATOM 688 C C . SER A 1 87 ? -21.488 -9.427 14.561 1.00 89.94 87 SER A C 1
ATOM 690 O O . SER A 1 87 ? -20.311 -9.071 14.466 1.00 89.94 87 SER A O 1
ATOM 692 N N . LYS A 1 88 ? -21.825 -10.716 14.733 1.00 86.06 88 LYS A N 1
ATOM 693 C CA . LYS A 1 88 ? -20.847 -11.816 14.886 1.00 86.06 88 LYS A CA 1
ATOM 694 C C . LYS A 1 88 ? -19.865 -11.909 13.705 1.00 86.06 88 LYS A C 1
ATOM 696 O O . LYS A 1 88 ? -18.683 -12.172 13.901 1.00 86.06 88 LYS A O 1
ATOM 701 N N . GLY A 1 89 ? -20.329 -11.619 12.486 1.00 90.75 89 GLY A N 1
ATOM 702 C CA . GLY A 1 89 ? -19.508 -11.661 11.269 1.00 90.75 89 GLY A CA 1
ATOM 703 C C . GLY A 1 89 ? -18.505 -10.512 11.123 1.00 90.75 89 GLY A C 1
ATOM 704 O O . GLY A 1 89 ? -17.606 -10.584 10.289 1.00 90.75 89 GLY A O 1
ATOM 705 N N . ARG A 1 90 ? -18.610 -9.448 11.930 1.00 91.31 90 ARG A N 1
ATOM 706 C CA . ARG A 1 90 ? -17.761 -8.259 11.784 1.00 91.31 90 ARG A CA 1
ATOM 707 C C . ARG A 1 90 ? -16.295 -8.512 12.120 1.00 91.31 90 ARG A C 1
ATOM 709 O O . ARG A 1 90 ? -15.434 -7.921 11.476 1.00 91.31 90 ARG A O 1
ATOM 716 N N . SER A 1 91 ? -16.020 -9.369 13.104 1.00 90.38 91 SER A N 1
ATOM 717 C CA . SER A 1 91 ? -14.646 -9.733 13.475 1.00 90.38 91 SER A CA 1
ATOM 718 C C . SER A 1 91 ? -13.963 -10.512 12.347 1.00 90.38 91 SER A C 1
ATOM 720 O O . SER A 1 91 ? -12.873 -10.151 11.912 1.00 90.38 91 SER A O 1
ATOM 722 N N . VAL A 1 92 ? -14.664 -11.506 11.786 1.00 93.25 92 VAL A N 1
ATOM 723 C CA . VAL A 1 92 ? -14.177 -12.300 10.647 1.00 93.25 92 VAL A CA 1
ATOM 724 C C . VAL A 1 92 ? -13.942 -11.409 9.430 1.00 93.25 92 VAL A C 1
ATOM 726 O O . VAL A 1 92 ? -12.868 -11.449 8.838 1.00 93.25 92 VAL A O 1
ATOM 729 N N . TRP A 1 93 ? -14.911 -10.551 9.095 1.00 95.44 93 TRP A N 1
ATOM 730 C CA . TRP A 1 93 ? -14.764 -9.579 8.011 1.00 95.44 93 TRP A CA 1
ATOM 731 C C . TRP A 1 93 ? -13.548 -8.673 8.221 1.00 95.44 93 TRP A C 1
ATOM 733 O O . TRP A 1 93 ? -12.774 -8.471 7.290 1.00 95.44 93 TRP A O 1
ATOM 743 N N . PHE A 1 94 ? -13.353 -8.157 9.439 1.00 92.88 94 PHE A N 1
ATOM 744 C CA . PHE A 1 94 ? -12.217 -7.297 9.759 1.00 92.88 94 PHE A CA 1
ATOM 745 C C . PHE A 1 94 ? -10.891 -8.030 9.558 1.00 92.88 94 PHE A C 1
ATOM 747 O O . PHE A 1 94 ? -10.013 -7.495 8.889 1.00 92.88 94 PHE A O 1
ATOM 754 N N . PHE A 1 95 ? -10.764 -9.254 10.078 1.00 93.19 95 PHE A N 1
ATOM 755 C CA . PHE A 1 95 ? -9.558 -10.064 9.922 1.00 93.19 95 PHE A CA 1
ATOM 756 C C . PHE A 1 95 ? -9.245 -10.342 8.447 1.00 93.19 95 PHE A C 1
ATOM 758 O O . PHE A 1 95 ? -8.125 -10.100 8.004 1.00 93.19 95 PHE A O 1
ATOM 765 N N . VAL A 1 96 ? -10.241 -10.783 7.671 1.00 94.00 96 VAL A N 1
ATOM 766 C CA . VAL A 1 96 ? -10.078 -11.074 6.238 1.00 94.00 96 VAL A CA 1
ATOM 767 C C . VAL A 1 96 ? -9.715 -9.813 5.456 1.00 94.00 96 VAL A C 1
ATOM 769 O O . VAL A 1 96 ? -8.768 -9.831 4.673 1.00 94.00 96 VAL A O 1
ATOM 772 N N . HIS A 1 97 ? -10.430 -8.706 5.678 1.00 94.62 97 HIS A N 1
ATOM 773 C CA . HIS A 1 97 ? -10.168 -7.438 4.999 1.00 94.62 97 HIS A CA 1
ATOM 774 C C . HIS A 1 97 ? -8.769 -6.902 5.329 1.00 94.62 97 HIS A C 1
ATOM 776 O O . HIS A 1 97 ? -8.025 -6.518 4.428 1.00 94.62 97 HIS A O 1
ATOM 782 N N . TRP A 1 98 ? -8.380 -6.943 6.605 1.00 94.19 98 TRP A N 1
ATOM 783 C CA . TRP A 1 98 ? -7.054 -6.534 7.064 1.00 94.19 98 TRP A CA 1
ATOM 784 C C . TRP A 1 98 ? -5.936 -7.405 6.479 1.00 94.19 98 TRP A C 1
ATOM 786 O O . TRP A 1 98 ? -4.950 -6.869 5.965 1.00 94.19 98 TRP A O 1
ATOM 796 N N . LEU A 1 99 ? -6.091 -8.733 6.512 1.00 94.69 99 LEU A N 1
ATOM 797 C CA . LEU A 1 99 ? -5.107 -9.674 5.979 1.00 94.69 99 LEU A CA 1
ATOM 798 C C . LEU A 1 99 ? -4.930 -9.479 4.472 1.00 94.69 99 LEU A C 1
ATOM 800 O O . LEU A 1 99 ? -3.809 -9.308 3.993 1.00 94.69 99 LEU A O 1
ATOM 804 N N . LEU A 1 100 ? -6.041 -9.440 3.732 1.00 94.38 100 LEU A N 1
ATOM 805 C CA . LEU A 1 100 ? -6.021 -9.226 2.290 1.00 94.38 100 LEU A CA 1
ATOM 806 C C . LEU A 1 100 ? -5.411 -7.857 1.957 1.00 94.38 100 LEU A C 1
ATOM 808 O O . LEU A 1 100 ? -4.612 -7.756 1.031 1.00 94.38 100 LEU A O 1
ATOM 812 N N . GLY A 1 101 ? -5.754 -6.803 2.708 1.00 93.69 101 GLY A N 1
ATOM 813 C CA . GLY A 1 101 ? -5.238 -5.449 2.478 1.00 93.69 101 GLY A CA 1
ATOM 814 C C . GLY A 1 101 ? -3.729 -5.367 2.690 1.00 93.69 101 GLY A C 1
ATOM 815 O O . GLY A 1 101 ? -3.011 -4.780 1.880 1.00 93.69 101 GLY A O 1
ATOM 816 N N . THR A 1 102 ? -3.238 -6.038 3.731 1.00 93.25 102 THR A N 1
ATOM 817 C CA . THR A 1 102 ? -1.807 -6.142 4.035 1.00 93.25 102 THR A CA 1
ATOM 818 C C . THR A 1 102 ? -1.067 -6.923 2.947 1.00 93.25 102 THR A C 1
ATOM 820 O O . THR A 1 102 ? -0.048 -6.452 2.443 1.00 93.25 102 THR A O 1
ATOM 823 N N . ALA A 1 103 ? -1.605 -8.068 2.513 1.00 94.12 103 ALA A N 1
ATOM 824 C CA . ALA A 1 103 ? -1.023 -8.867 1.435 1.00 94.12 103 ALA A CA 1
ATOM 825 C C . ALA A 1 103 ? -0.942 -8.085 0.112 1.00 94.12 103 ALA A C 1
ATOM 827 O O . ALA A 1 103 ? 0.110 -8.061 -0.525 1.00 94.12 103 ALA A O 1
ATOM 828 N N . VAL A 1 104 ? -2.016 -7.387 -0.278 1.00 94.31 104 VAL A N 1
ATOM 829 C CA . VAL A 1 104 ? -2.039 -6.542 -1.487 1.00 94.31 104 VAL A CA 1
ATOM 830 C C . VAL A 1 104 ? -1.025 -5.406 -1.390 1.00 94.31 104 VAL A C 1
ATOM 832 O O . VAL A 1 104 ? -0.348 -5.109 -2.373 1.00 94.31 104 VAL A O 1
ATOM 835 N N . SER A 1 105 ? -0.877 -4.796 -0.214 1.00 94.62 105 SER A N 1
ATOM 836 C CA . SER A 1 105 ? 0.118 -3.748 0.007 1.00 94.62 105 SER A CA 1
ATOM 837 C C . SER A 1 105 ? 1.545 -4.274 -0.181 1.00 94.62 105 SER A C 1
ATOM 839 O O . SER A 1 105 ? 2.327 -3.659 -0.905 1.00 94.62 105 SER A O 1
ATOM 841 N N . LEU A 1 106 ? 1.874 -5.430 0.409 1.00 93.81 106 LEU A N 1
ATOM 842 C CA . LEU A 1 106 ? 3.187 -6.074 0.268 1.00 93.81 106 LEU A CA 1
ATOM 843 C C . LEU A 1 106 ? 3.478 -6.469 -1.182 1.00 93.81 106 LEU A C 1
ATOM 845 O O . LEU A 1 106 ? 4.526 -6.118 -1.723 1.00 93.81 106 LEU A O 1
ATOM 849 N N . LEU A 1 107 ? 2.527 -7.132 -1.841 1.00 93.94 107 LEU A N 1
ATOM 850 C CA . LEU A 1 107 ? 2.640 -7.478 -3.257 1.00 93.94 107 LEU A CA 1
ATOM 851 C C . LEU A 1 107 ? 2.800 -6.224 -4.126 1.00 93.94 107 LEU A C 1
ATOM 853 O O . LEU A 1 107 ? 3.599 -6.224 -5.057 1.00 93.94 107 LEU A O 1
ATOM 857 N N . GLY A 1 108 ? 2.103 -5.133 -3.800 1.00 94.25 108 GLY A N 1
ATOM 858 C CA . GLY A 1 108 ? 2.248 -3.844 -4.469 1.00 94.25 108 GLY A CA 1
ATOM 859 C C . GLY A 1 108 ? 3.662 -3.269 -4.362 1.00 94.25 108 GLY A C 1
ATOM 860 O O . GLY A 1 108 ? 4.186 -2.778 -5.358 1.00 94.25 108 GLY A O 1
ATOM 861 N N . ILE A 1 109 ? 4.295 -3.361 -3.189 1.00 94.81 109 ILE A N 1
ATOM 862 C CA . ILE A 1 109 ? 5.685 -2.928 -2.962 1.00 94.81 109 ILE A CA 1
ATOM 863 C C . ILE A 1 109 ? 6.657 -3.782 -3.782 1.00 94.81 109 ILE A C 1
ATOM 865 O O . ILE A 1 109 ? 7.483 -3.241 -4.518 1.00 94.81 109 ILE A O 1
ATOM 869 N N . LEU A 1 110 ? 6.523 -5.111 -3.724 1.00 94.25 110 LEU A N 1
ATOM 870 C CA . LEU A 1 110 ? 7.336 -6.031 -4.528 1.00 94.25 110 LEU A CA 1
ATOM 871 C C . LEU A 1 110 ? 7.171 -5.760 -6.028 1.00 94.25 110 LEU A C 1
ATOM 873 O O . LEU A 1 110 ? 8.147 -5.757 -6.781 1.00 94.25 110 LEU A O 1
ATOM 877 N N . ASN A 1 111 ? 5.945 -5.459 -6.459 1.00 94.19 111 ASN A N 1
ATOM 878 C CA . ASN A 1 111 ? 5.664 -5.143 -7.848 1.00 94.19 111 ASN A CA 1
ATOM 879 C C . ASN A 1 111 ? 6.342 -3.840 -8.296 1.00 94.19 111 ASN A C 1
ATOM 881 O O . ASN A 1 111 ? 6.828 -3.784 -9.424 1.00 94.19 111 ASN A O 1
ATOM 885 N N . VAL A 1 112 ? 6.451 -2.826 -7.427 1.00 94.44 112 VAL A N 1
ATOM 886 C CA . VAL A 1 112 ? 7.217 -1.598 -7.716 1.00 94.44 112 VAL A CA 1
ATOM 887 C C . VAL A 1 112 ? 8.698 -1.915 -7.936 1.00 94.44 112 VAL A C 1
ATOM 889 O O . VAL A 1 112 ? 9.258 -1.472 -8.937 1.00 94.44 112 VAL A O 1
ATOM 892 N N . TYR A 1 113 ? 9.322 -2.730 -7.077 1.00 94.75 113 TYR A N 1
ATOM 893 C CA . TYR A 1 113 ? 10.719 -3.143 -7.274 1.00 94.75 113 TYR A CA 1
ATOM 894 C C . TYR A 1 113 ? 10.918 -3.907 -8.588 1.00 94.75 113 TYR A C 1
ATOM 896 O O . TYR A 1 113 ? 11.829 -3.584 -9.350 1.00 94.75 113 TYR A O 1
ATOM 904 N N . SER A 1 114 ? 10.038 -4.865 -8.892 1.00 93.25 114 SER A N 1
ATOM 905 C CA . SER A 1 114 ? 10.098 -5.600 -10.163 1.00 93.25 114 SER A CA 1
ATOM 906 C C . SER A 1 114 ? 9.889 -4.687 -11.380 1.00 93.25 114 SER A C 1
ATOM 908 O O . SER A 1 114 ? 10.538 -4.869 -12.407 1.00 93.25 114 SER A O 1
ATOM 910 N N . GLY A 1 115 ? 9.040 -3.661 -11.259 1.00 91.62 115 GLY A N 1
ATOM 911 C CA . GLY A 1 115 ? 8.795 -2.677 -12.312 1.00 91.62 115 GLY A CA 1
ATOM 912 C C . GLY A 1 115 ? 9.990 -1.758 -12.549 1.00 91.62 115 GLY A C 1
ATOM 913 O O . GLY A 1 115 ? 10.317 -1.466 -13.697 1.00 91.62 115 GLY A O 1
ATOM 914 N N . LEU A 1 116 ? 10.692 -1.351 -11.485 1.00 93.50 116 LEU A N 1
ATOM 915 C CA . LEU A 1 116 ? 11.949 -0.609 -11.603 1.00 93.50 116 LEU A CA 1
ATOM 916 C C . LEU A 1 116 ? 13.020 -1.446 -12.313 1.00 93.50 116 LEU A C 1
ATOM 918 O O . LEU A 1 116 ? 13.680 -0.934 -13.213 1.00 93.50 116 LEU A O 1
ATOM 922 N N . GLN A 1 117 ? 13.157 -2.729 -11.969 1.00 92.25 117 GLN A N 1
ATOM 923 C CA . GLN A 1 117 ? 14.079 -3.636 -12.664 1.00 92.25 117 GLN A CA 1
ATOM 924 C C . GLN A 1 117 ? 13.720 -3.777 -14.150 1.00 92.25 117 GLN A C 1
ATOM 926 O O . GLN A 1 117 ? 14.574 -3.547 -15.003 1.00 92.25 117 GLN A O 1
ATOM 931 N N . ALA A 1 118 ? 12.446 -4.019 -14.473 1.00 89.75 118 ALA A N 1
ATOM 932 C CA . ALA A 1 118 ? 11.982 -4.092 -15.859 1.00 89.75 118 ALA A CA 1
ATOM 933 C C . ALA A 1 118 ? 12.216 -2.777 -16.635 1.00 89.75 118 ALA A C 1
ATOM 935 O O . ALA A 1 118 ? 12.549 -2.792 -17.821 1.00 89.75 118 ALA A O 1
ATOM 936 N N . TYR A 1 119 ? 12.071 -1.621 -15.978 1.00 90.19 119 TYR A N 1
ATOM 937 C CA . TYR A 1 119 ? 12.379 -0.318 -16.573 1.00 90.19 119 TYR A CA 1
ATOM 938 C C . TYR A 1 119 ? 13.877 -0.154 -16.872 1.00 90.19 119 TYR A C 1
ATOM 940 O O . TYR A 1 119 ? 14.232 0.369 -17.935 1.00 90.19 119 TYR A O 1
ATOM 948 N N . HIS A 1 120 ? 14.747 -0.616 -15.967 1.00 91.69 120 HIS A N 1
ATOM 949 C CA . HIS A 1 120 ? 16.195 -0.624 -16.175 1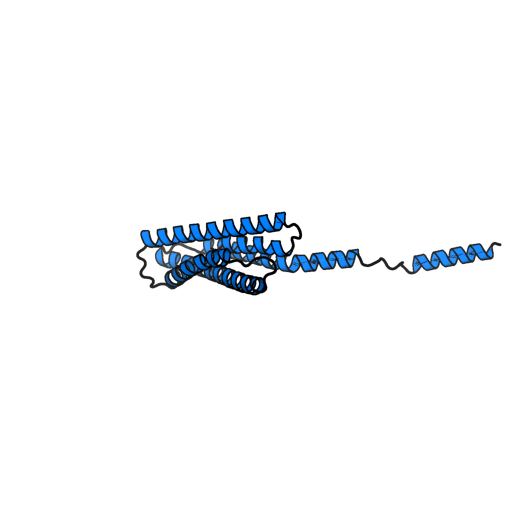.00 91.69 120 HIS A CA 1
ATOM 950 C C . HIS A 1 120 ? 16.591 -1.512 -17.350 1.00 91.69 120 HIS A C 1
ATOM 952 O O . HIS A 1 120 ? 17.297 -1.040 -18.234 1.00 91.69 120 HIS A O 1
ATOM 958 N N . GLU A 1 121 ? 16.090 -2.746 -17.405 1.00 89.31 121 GLU A N 1
ATOM 959 C CA . GLU A 1 121 ? 16.366 -3.674 -18.508 1.00 89.31 121 GLU A CA 1
ATOM 960 C C . GLU A 1 121 ? 15.947 -3.087 -19.860 1.00 89.31 121 GLU A C 1
ATOM 962 O O . GLU A 1 121 ? 16.674 -3.199 -20.843 1.00 89.31 121 GLU A O 1
ATOM 967 N N . LYS A 1 122 ? 14.799 -2.401 -19.906 1.00 85.94 122 LYS A N 1
ATOM 968 C CA . LYS A 1 122 ? 14.259 -1.844 -21.150 1.00 85.94 122 LYS A CA 1
ATOM 969 C C . LYS A 1 122 ? 14.932 -0.549 -21.610 1.00 85.94 122 LYS A C 1
ATOM 971 O O . LYS A 1 122 ? 14.998 -0.300 -22.809 1.00 85.94 122 LYS A O 1
ATOM 976 N N . THR A 1 123 ? 15.368 0.303 -20.681 1.00 89.00 123 THR A N 1
ATOM 977 C CA . THR A 1 123 ? 15.861 1.661 -21.004 1.00 89.00 123 THR A CA 1
ATOM 978 C C . THR A 1 123 ? 17.365 1.822 -20.761 1.00 89.00 123 THR A C 1
ATOM 980 O O . THR A 1 123 ? 17.925 2.872 -21.065 1.00 89.00 123 THR A O 1
ATOM 983 N N . SER A 1 124 ? 18.013 0.840 -20.129 1.00 91.56 124 SER A N 1
ATOM 984 C CA . SER A 1 124 ? 19.405 0.885 -19.648 1.00 91.56 124 SER A CA 1
ATOM 985 C C . SER A 1 124 ? 19.725 2.082 -18.735 1.00 91.56 124 SER A C 1
ATOM 987 O O . SER A 1 124 ? 20.882 2.374 -18.443 1.00 91.56 124 SER A O 1
ATOM 989 N N . ARG A 1 125 ? 18.700 2.791 -18.242 1.00 93.12 125 ARG A N 1
ATOM 990 C CA . ARG A 1 125 ? 18.838 3.944 -17.342 1.00 93.12 125 ARG A CA 1
ATOM 991 C C . ARG A 1 125 ? 19.041 3.477 -15.913 1.00 93.12 125 ARG A C 1
ATOM 993 O O . ARG A 1 125 ? 18.358 2.561 -15.465 1.00 93.12 125 ARG A O 1
ATOM 1000 N N . SER A 1 126 ? 19.927 4.139 -15.174 1.00 94.19 126 SER A N 1
ATOM 1001 C CA . SER A 1 126 ? 20.155 3.825 -13.761 1.00 94.19 126 SER A CA 1
ATOM 1002 C C . SER A 1 126 ? 18.880 4.005 -12.931 1.00 94.19 126 SER A C 1
ATOM 1004 O O . SER A 1 126 ? 18.264 5.071 -12.930 1.00 94.19 126 SER A O 1
ATOM 1006 N N . ILE A 1 127 ? 18.514 2.962 -12.187 1.00 96.62 127 ILE A N 1
ATOM 1007 C CA . ILE A 1 127 ? 17.379 2.955 -11.249 1.00 96.62 127 ILE A CA 1
ATOM 1008 C C . ILE A 1 127 ? 17.812 3.103 -9.790 1.00 96.62 127 ILE A C 1
ATOM 1010 O O . ILE A 1 127 ? 16.974 3.103 -8.892 1.00 96.62 127 ILE A O 1
ATOM 1014 N N . ARG A 1 128 ? 19.120 3.243 -9.538 1.00 95.94 128 ARG A N 1
ATOM 1015 C CA . ARG A 1 128 ? 19.695 3.232 -8.187 1.00 95.94 128 ARG A CA 1
ATOM 1016 C C . ARG A 1 128 ? 19.082 4.304 -7.286 1.00 95.94 128 ARG A C 1
ATOM 1018 O O . ARG A 1 128 ? 18.726 4.004 -6.153 1.00 95.94 128 ARG A O 1
ATOM 1025 N N . LEU A 1 129 ? 18.920 5.526 -7.798 1.00 96.50 129 LEU A N 1
ATOM 1026 C CA . LEU A 1 129 ? 18.312 6.626 -7.040 1.00 96.50 129 LEU A CA 1
ATOM 1027 C C . LEU A 1 129 ? 16.858 6.319 -6.658 1.00 96.50 129 LEU A C 1
ATOM 1029 O O . LEU A 1 129 ? 16.484 6.491 -5.502 1.00 96.50 129 LEU A O 1
ATOM 1033 N N . TRP A 1 130 ? 16.065 5.793 -7.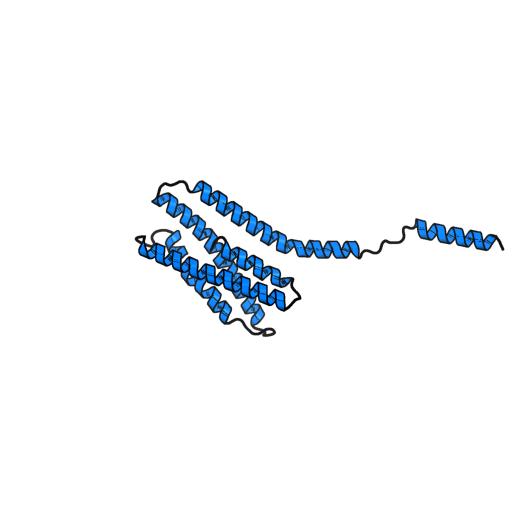595 1.00 95.81 130 TRP A N 1
ATOM 1034 C CA . TRP A 1 130 ? 14.671 5.415 -7.350 1.00 95.81 130 TRP A CA 1
ATOM 1035 C C . TRP A 1 130 ? 14.549 4.301 -6.310 1.00 95.81 130 TRP A C 1
ATOM 1037 O O . TRP A 1 130 ? 13.707 4.389 -5.422 1.00 95.81 130 TRP A O 1
ATOM 1047 N N . ILE A 1 131 ? 15.424 3.292 -6.374 1.00 96.50 131 ILE A N 1
ATOM 1048 C CA . ILE A 1 131 ? 15.484 2.220 -5.373 1.00 96.50 131 ILE A CA 1
ATOM 1049 C C . ILE A 1 131 ? 15.819 2.785 -3.993 1.00 96.50 131 ILE A C 1
ATOM 1051 O O . ILE A 1 131 ? 15.153 2.421 -3.029 1.00 96.50 131 ILE A O 1
ATOM 1055 N N . ILE A 1 132 ? 16.823 3.661 -3.881 1.00 97.50 132 ILE A N 1
ATOM 1056 C CA . ILE A 1 132 ? 17.224 4.247 -2.592 1.00 97.50 132 ILE A CA 1
ATOM 1057 C C . ILE A 1 132 ? 16.068 5.045 -1.989 1.00 97.50 132 ILE A C 1
ATOM 1059 O O . ILE A 1 132 ? 15.710 4.804 -0.839 1.00 97.50 132 ILE A O 1
ATOM 1063 N N . ILE A 1 133 ? 15.453 5.942 -2.768 1.00 97.44 133 ILE A N 1
ATOM 1064 C CA . ILE A 1 133 ? 14.333 6.773 -2.305 1.00 97.44 133 ILE A CA 1
ATOM 1065 C C . ILE A 1 133 ? 13.164 5.890 -1.862 1.00 97.44 133 ILE A C 1
ATOM 1067 O O . ILE A 1 133 ? 12.672 6.041 -0.747 1.00 97.44 133 ILE A O 1
ATOM 1071 N N . PHE A 1 134 ? 12.762 4.929 -2.697 1.00 96.88 134 PHE A N 1
ATOM 1072 C CA . PHE A 1 134 ? 11.641 4.047 -2.384 1.00 96.88 134 PHE A CA 1
ATOM 1073 C C . PHE A 1 134 ? 11.924 3.153 -1.169 1.00 96.88 134 PHE A C 1
ATOM 1075 O O . PHE A 1 134 ? 11.057 2.944 -0.327 1.00 96.88 134 PHE A O 1
ATOM 1082 N N . THR A 1 135 ? 13.157 2.670 -1.018 1.00 96.81 135 THR A N 1
ATOM 1083 C CA . THR A 1 135 ? 13.547 1.852 0.139 1.00 96.81 135 THR A CA 1
ATOM 1084 C C . THR A 1 135 ? 13.573 2.683 1.421 1.00 96.81 135 THR A C 1
ATOM 1086 O O . THR A 1 135 ? 13.091 2.218 2.453 1.00 96.81 135 THR A O 1
ATOM 1089 N N . ALA A 1 136 ? 14.079 3.919 1.367 1.00 97.44 136 ALA A N 1
ATOM 1090 C CA . ALA A 1 136 ? 14.066 4.839 2.502 1.00 97.44 136 ALA A CA 1
ATOM 1091 C C . ALA A 1 136 ? 12.630 5.185 2.926 1.00 97.44 136 ALA A C 1
ATOM 1093 O O . ALA A 1 136 ? 12.309 5.108 4.111 1.00 97.44 136 ALA A O 1
ATOM 1094 N N . GLU A 1 137 ? 11.751 5.474 1.960 1.00 97.25 137 GLU A N 1
ATOM 1095 C CA . GLU A 1 137 ? 10.315 5.670 2.185 1.00 97.25 137 GLU A CA 1
ATOM 1096 C C . GLU A 1 137 ? 9.691 4.457 2.889 1.00 97.25 137 GLU A C 1
ATOM 1098 O O . GLU A 1 137 ? 9.067 4.603 3.942 1.00 97.25 137 GLU A O 1
ATOM 1103 N N . MET A 1 138 ? 9.909 3.248 2.363 1.00 96.31 138 MET A N 1
ATOM 1104 C CA . MET A 1 138 ? 9.355 2.027 2.951 1.00 96.31 138 MET A CA 1
ATOM 1105 C C . MET A 1 138 ? 9.902 1.744 4.352 1.00 96.31 138 MET A C 1
ATOM 1107 O O . MET A 1 138 ? 9.155 1.301 5.225 1.00 96.31 138 MET A O 1
ATOM 1111 N N . SER A 1 139 ? 11.180 2.040 4.586 1.00 96.56 139 SER A N 1
ATOM 1112 C CA . SER A 1 139 ? 11.822 1.900 5.896 1.00 96.56 139 SER A CA 1
ATOM 1113 C C . SER A 1 139 ? 11.219 2.870 6.909 1.00 96.56 139 SER A C 1
ATOM 1115 O O . SER A 1 139 ? 10.930 2.486 8.040 1.00 96.56 139 SER A O 1
ATOM 1117 N N . PHE A 1 140 ? 10.953 4.110 6.493 1.00 96.19 140 PHE A N 1
ATOM 1118 C CA . PHE A 1 140 ? 10.298 5.111 7.327 1.00 96.19 140 PHE A CA 1
ATOM 1119 C C . PHE A 1 140 ? 8.854 4.718 7.669 1.00 96.19 140 PHE A C 1
ATOM 1121 O O . PHE A 1 140 ? 8.455 4.770 8.831 1.00 96.19 140 PHE A O 1
ATOM 1128 N N . ILE A 1 141 ? 8.080 4.244 6.690 1.00 95.38 141 ILE A N 1
ATOM 1129 C CA . ILE A 1 141 ? 6.715 3.737 6.908 1.00 95.38 14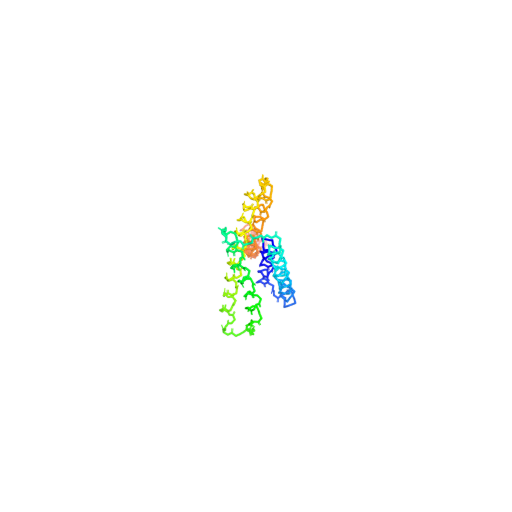1 ILE A CA 1
ATOM 1130 C C . ILE A 1 141 ? 6.721 2.537 7.864 1.00 95.38 141 ILE A C 1
ATOM 1132 O O . ILE A 1 141 ? 5.896 2.478 8.777 1.00 95.38 141 ILE A O 1
ATOM 1136 N N . ALA A 1 142 ? 7.653 1.596 7.691 1.00 94.00 142 ALA A N 1
ATOM 1137 C CA . ALA A 1 142 ? 7.801 0.445 8.578 1.00 94.00 142 ALA A CA 1
ATOM 1138 C C . ALA A 1 142 ? 8.179 0.871 10.004 1.00 94.00 142 ALA A C 1
ATOM 1140 O O . ALA A 1 142 ? 7.604 0.371 10.969 1.00 94.00 142 ALA A O 1
ATOM 1141 N N . PHE A 1 143 ? 9.080 1.845 10.147 1.00 94.69 143 PHE A N 1
ATOM 1142 C CA . PHE A 1 143 ? 9.413 2.431 11.441 1.00 94.69 143 PHE A CA 1
ATOM 1143 C C . PHE A 1 143 ? 8.181 3.050 12.114 1.00 94.69 143 PHE A C 1
ATOM 1145 O O . PHE A 1 143 ? 7.902 2.736 13.268 1.00 94.69 143 PHE A O 1
ATOM 1152 N N . LEU A 1 144 ? 7.391 3.855 11.394 1.00 93.56 144 LEU A N 1
ATOM 1153 C CA . LEU A 1 144 ? 6.145 4.423 11.924 1.00 93.56 144 LEU A CA 1
ATOM 1154 C C . LEU A 1 144 ? 5.129 3.342 12.311 1.00 93.56 144 LEU A C 1
ATOM 1156 O O . LEU A 1 144 ? 4.439 3.484 13.319 1.00 93.56 144 LEU A O 1
ATOM 1160 N N . TYR A 1 145 ? 5.047 2.255 11.542 1.00 90.75 145 TYR A N 1
ATOM 1161 C CA . TYR A 1 145 ? 4.181 1.117 11.847 1.00 90.75 145 TYR A CA 1
ATOM 1162 C C . TYR A 1 145 ? 4.565 0.438 13.170 1.00 90.75 145 TYR A C 1
ATOM 1164 O O . TYR A 1 145 ? 3.700 0.164 14.002 1.00 90.75 145 TYR A O 1
ATOM 1172 N N . LEU A 1 146 ? 5.861 0.201 13.389 1.00 91.38 146 LEU A N 1
ATOM 1173 C CA . LEU A 1 146 ? 6.373 -0.381 14.633 1.00 91.38 146 LEU A CA 1
ATOM 1174 C C . LEU A 1 146 ? 6.235 0.586 15.813 1.00 91.38 146 LEU A C 1
ATOM 1176 O O . LEU A 1 146 ? 5.828 0.184 16.902 1.00 91.38 146 LEU A O 1
ATOM 1180 N N . LEU A 1 147 ? 6.522 1.870 15.586 1.00 89.94 147 LEU A N 1
ATOM 1181 C CA . LEU A 1 147 ? 6.376 2.916 16.593 1.00 89.94 147 LEU A CA 1
ATOM 1182 C C . LEU A 1 147 ? 4.923 3.041 17.042 1.00 89.94 147 LEU A C 1
ATOM 1184 O O . LEU A 1 147 ? 4.662 3.200 18.230 1.00 89.94 147 LEU A O 1
ATOM 1188 N N . GLN A 1 148 ? 3.971 2.929 16.110 1.00 88.06 148 GLN A N 1
ATOM 1189 C CA . GLN A 1 148 ? 2.563 2.846 16.455 1.00 88.06 148 GLN A CA 1
ATOM 1190 C C . GLN A 1 148 ? 2.347 1.718 17.476 1.00 88.06 148 GLN A C 1
ATOM 1192 O O . GLN A 1 148 ? 1.814 1.991 18.548 1.00 88.06 148 GLN A O 1
ATOM 1197 N N . ASP A 1 149 ? 2.762 0.492 17.190 1.00 80.69 149 ASP A N 1
ATOM 1198 C CA . ASP A 1 149 ? 2.546 -0.640 18.097 1.00 80.69 149 ASP A CA 1
ATOM 1199 C C . ASP A 1 149 ? 3.096 -0.384 19.513 1.00 80.69 149 ASP A C 1
ATOM 1201 O O . ASP A 1 149 ? 2.371 -0.500 20.500 1.00 80.69 149 ASP A O 1
ATOM 1205 N N . LYS A 1 150 ? 4.341 0.098 19.599 1.00 84.00 150 LYS A N 1
ATOM 1206 C CA . LYS A 1 150 ? 5.048 0.331 20.868 1.00 84.00 150 LYS A CA 1
ATOM 1207 C C . LYS A 1 150 ? 4.580 1.554 21.653 1.00 84.00 150 LYS A C 1
ATOM 1209 O O . LYS A 1 150 ? 4.748 1.596 22.867 1.00 84.00 150 LYS A O 1
ATOM 1214 N N . TRP A 1 151 ? 3.977 2.543 20.996 1.00 80.25 151 TRP A N 1
ATOM 1215 C CA . TRP A 1 151 ? 3.516 3.765 21.660 1.00 80.25 151 TRP A CA 1
ATOM 1216 C C . TRP A 1 151 ? 2.507 3.492 22.785 1.00 80.25 151 TRP A C 1
ATOM 1218 O O . TRP A 1 151 ? 2.511 4.189 23.796 1.00 80.25 151 TRP A O 1
ATOM 1228 N N . VAL A 1 152 ? 1.657 2.471 22.627 1.00 71.88 152 VAL A N 1
ATOM 1229 C CA . VAL A 1 152 ? 0.662 2.083 23.642 1.00 71.88 152 VAL A CA 1
ATOM 1230 C C . VAL A 1 152 ? 1.346 1.522 24.886 1.00 71.88 152 VAL A C 1
ATOM 1232 O O . VAL A 1 152 ? 1.023 1.936 25.997 1.00 71.88 152 VAL A O 1
ATOM 1235 N N . ASP A 1 153 ? 2.334 0.646 24.695 1.00 75.94 153 ASP A N 1
ATOM 1236 C CA . ASP A 1 153 ? 3.128 0.082 25.789 1.00 75.94 153 ASP A CA 1
ATOM 1237 C C . ASP A 1 153 ? 3.798 1.204 26.599 1.00 75.94 153 ASP A C 1
ATOM 1239 O O . ASP A 1 153 ? 3.720 1.216 27.826 1.00 75.94 153 ASP A O 1
ATOM 1243 N N . MET A 1 154 ? 4.382 2.195 25.913 1.00 77.69 154 MET A N 1
ATOM 1244 C CA . MET A 1 154 ? 5.043 3.336 26.559 1.00 77.69 154 MET A CA 1
ATOM 1245 C C . MET A 1 154 ? 4.067 4.229 27.336 1.00 77.69 154 MET A C 1
ATOM 1247 O O . MET A 1 154 ? 4.390 4.671 28.436 1.00 77.69 154 MET A O 1
ATOM 1251 N N . GLN A 1 155 ? 2.875 4.504 26.790 1.00 76.31 155 GLN A N 1
ATOM 1252 C CA . GLN A 1 155 ? 1.864 5.291 27.505 1.00 76.31 155 GLN A CA 1
ATOM 1253 C C . GLN A 1 155 ? 1.376 4.563 28.757 1.00 76.31 155 GLN A C 1
ATOM 1255 O O . GLN A 1 155 ? 1.290 5.173 29.821 1.00 76.31 155 GLN A O 1
ATOM 1260 N N . ASN A 1 156 ? 1.127 3.258 28.653 1.00 73.69 156 ASN A N 1
ATOM 1261 C CA . ASN A 1 156 ? 0.702 2.448 29.789 1.00 73.69 156 ASN A CA 1
ATOM 1262 C C . ASN A 1 156 ? 1.791 2.379 30.875 1.00 73.69 156 ASN A C 1
ATOM 1264 O O . ASN A 1 156 ? 1.478 2.508 32.055 1.00 73.69 156 ASN A O 1
ATOM 1268 N N . GLN A 1 157 ? 3.068 2.255 30.499 1.00 74.12 157 GLN A N 1
ATOM 1269 C CA . GLN A 1 157 ? 4.193 2.295 31.444 1.00 74.12 157 GLN A CA 1
ATOM 1270 C C . GLN A 1 157 ? 4.344 3.659 32.132 1.00 74.12 157 GLN A C 1
ATOM 1272 O O . GLN A 1 157 ? 4.535 3.711 33.346 1.00 74.12 157 GLN A O 1
ATOM 1277 N N . GLY A 1 158 ? 4.212 4.760 31.386 1.00 72.38 158 GLY A N 1
ATOM 1278 C CA . GLY A 1 158 ? 4.281 6.111 31.950 1.00 72.38 158 GLY A CA 1
ATOM 1279 C C . GLY A 1 158 ? 3.156 6.403 32.949 1.00 72.38 158 GLY A C 1
ATOM 1280 O O . GLY A 1 158 ? 3.401 7.019 33.983 1.00 72.38 158 GLY A O 1
ATOM 1281 N N . VAL A 1 159 ? 1.939 5.914 32.681 1.00 68.81 159 VAL A N 1
ATOM 1282 C CA . VAL A 1 159 ? 0.807 6.020 33.617 1.00 68.81 159 VAL A CA 1
ATOM 1283 C C . VAL A 1 159 ? 1.050 5.187 34.878 1.00 68.81 159 VAL A C 1
ATOM 1285 O O . VAL A 1 159 ? 0.819 5.690 35.974 1.00 68.81 159 VAL A O 1
ATOM 1288 N N . ILE A 1 160 ? 1.568 3.957 34.749 1.00 70.88 160 ILE A N 1
ATOM 1289 C CA . ILE A 1 160 ? 1.889 3.100 35.903 1.00 70.88 160 ILE A CA 1
ATOM 1290 C C . ILE A 1 160 ? 2.928 3.774 36.809 1.00 70.88 160 ILE A C 1
ATOM 1292 O O . ILE A 1 160 ? 2.677 3.897 38.006 1.00 70.88 160 ILE A O 1
ATOM 1296 N N . MET A 1 161 ? 4.030 4.285 36.249 1.00 64.88 161 MET A N 1
ATOM 1297 C CA . MET A 1 161 ? 5.062 5.000 37.015 1.00 64.88 161 MET A CA 1
ATOM 1298 C C . MET A 1 161 ? 4.529 6.261 37.710 1.00 64.88 161 MET A C 1
ATOM 1300 O O . MET A 1 161 ? 4.921 6.552 38.833 1.00 64.88 161 MET A O 1
ATOM 1304 N N . ALA A 1 162 ? 3.634 7.014 37.063 1.00 66.69 162 ALA A N 1
ATOM 1305 C CA . ALA A 1 162 ? 3.023 8.200 37.666 1.00 66.69 162 ALA A CA 1
ATOM 1306 C C . ALA A 1 162 ? 2.011 7.857 38.777 1.00 66.69 162 ALA A C 1
ATOM 1308 O O . ALA A 1 162 ? 1.761 8.679 39.655 1.00 66.69 162 ALA A O 1
ATOM 1309 N N . SER A 1 163 ? 1.415 6.662 38.726 1.00 65.06 163 SER A N 1
ATOM 1310 C CA . SER A 1 163 ? 0.450 6.171 39.717 1.00 65.06 163 SER A CA 1
ATOM 1311 C C . SER A 1 163 ? 1.081 5.401 40.879 1.00 65.06 163 SER A C 1
ATOM 1313 O O . SER A 1 163 ? 0.370 5.054 41.822 1.00 65.06 163 SER A O 1
ATOM 1315 N N . GLU A 1 164 ? 2.388 5.121 40.825 1.00 55.06 164 GLU A N 1
ATOM 1316 C CA . GLU A 1 164 ? 3.100 4.481 41.926 1.00 55.06 164 GLU A CA 1
ATOM 1317 C C . GLU A 1 164 ? 3.124 5.464 43.111 1.00 55.06 164 GLU A C 1
ATOM 1319 O O . GLU A 1 164 ? 3.718 6.542 43.004 1.00 55.06 164 GLU A O 1
ATOM 1324 N N . PRO A 1 165 ? 2.434 5.173 44.233 1.00 52.00 165 PRO A N 1
ATOM 1325 C CA . PRO A 1 165 ? 2.424 6.086 45.359 1.00 52.00 165 PRO A CA 1
ATOM 1326 C C . PRO A 1 165 ? 3.853 6.175 45.875 1.00 52.00 165 PRO A C 1
ATOM 1328 O O . PRO A 1 165 ? 4.468 5.145 46.161 1.00 52.00 165 PRO A O 1
ATOM 1331 N N . ILE A 1 166 ? 4.366 7.396 46.030 1.00 52.22 166 ILE A N 1
ATOM 1332 C CA . ILE A 1 166 ? 5.567 7.654 46.822 1.00 52.22 166 ILE A CA 1
ATOM 1333 C C . ILE A 1 166 ? 5.315 6.989 48.179 1.00 52.22 166 ILE A C 1
ATOM 1335 O O . ILE A 1 1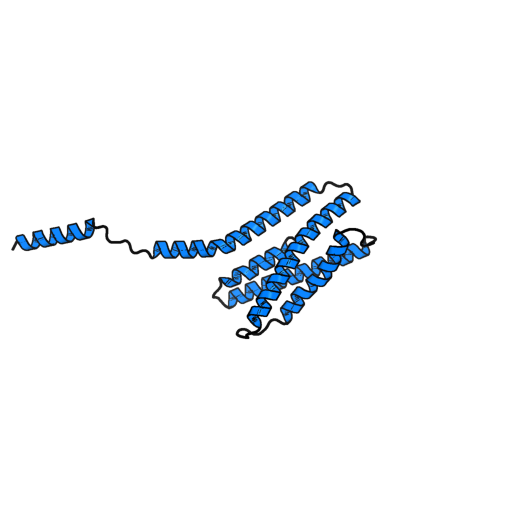66 ? 4.529 7.493 48.985 1.00 52.22 166 ILE A O 1
ATOM 1339 N N . ARG A 1 167 ? 5.922 5.818 48.420 1.00 52.12 167 ARG A N 1
ATOM 1340 C CA . ARG A 1 167 ? 5.974 5.247 49.766 1.00 52.12 167 ARG A CA 1
ATOM 1341 C C . ARG A 1 167 ? 6.578 6.342 50.641 1.00 52.12 167 ARG A C 1
ATOM 1343 O O . ARG A 1 167 ? 7.634 6.856 50.262 1.00 52.12 167 ARG A O 1
ATOM 1350 N N . PRO A 1 168 ? 5.946 6.725 51.763 1.00 46.41 168 PRO A N 1
ATOM 1351 C CA . PRO A 1 168 ? 6.559 7.673 52.673 1.00 46.41 168 PRO A CA 1
ATOM 1352 C C . PRO A 1 168 ? 7.941 7.131 53.018 1.00 46.41 168 PRO A C 1
ATOM 1354 O O . PRO A 1 168 ? 8.067 6.010 53.514 1.00 46.41 168 PRO A O 1
ATOM 1357 N N . THR A 1 169 ? 8.981 7.885 52.665 1.00 53.44 169 THR A N 1
ATOM 1358 C CA . THR A 1 169 ? 10.351 7.545 53.044 1.00 53.44 169 THR A CA 1
ATOM 1359 C C . THR A 1 169 ? 10.349 7.412 54.566 1.00 53.44 169 THR A C 1
ATOM 1361 O O . THR A 1 169 ? 9.909 8.343 55.237 1.00 53.44 169 THR A O 1
ATOM 1364 N N . GLU A 1 170 ? 10.823 6.287 55.113 1.00 52.81 170 GLU A N 1
ATOM 1365 C CA . GLU A 1 170 ? 10.858 5.965 56.561 1.00 52.81 170 GLU A CA 1
ATOM 1366 C C . GLU A 1 170 ? 11.306 7.130 57.465 1.00 52.81 170 GLU A C 1
ATOM 1368 O O . GLU A 1 170 ? 10.916 7.216 58.630 1.00 52.81 170 GLU A O 1
ATOM 1373 N N . LYS A 1 171 ? 12.075 8.076 56.916 1.00 51.19 171 LYS A N 1
ATOM 1374 C CA . LYS A 1 171 ? 12.498 9.307 57.587 1.00 51.19 171 LYS A CA 1
ATOM 1375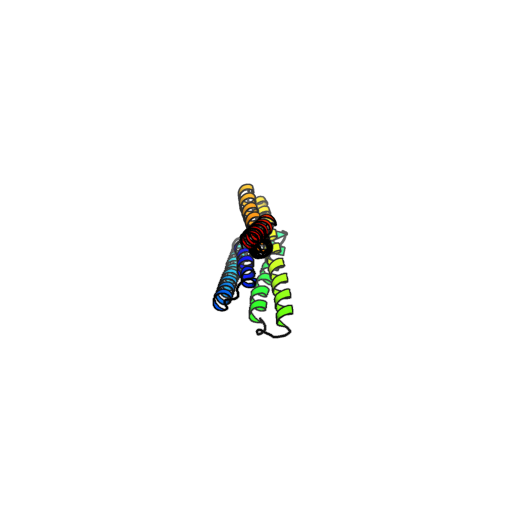 C C . LYS A 1 171 ? 11.349 10.197 58.074 1.00 51.19 171 LYS A C 1
ATOM 1377 O O . LYS A 1 171 ? 11.518 10.828 59.112 1.00 51.19 171 LYS A O 1
ATOM 1382 N N . GLU A 1 172 ? 10.212 10.253 57.377 1.00 50.91 172 GLU A N 1
ATOM 1383 C CA . GLU A 1 172 ? 9.096 11.152 57.726 1.00 50.91 172 GLU A CA 1
ATOM 1384 C C . GLU A 1 172 ? 8.183 10.576 58.824 1.00 50.91 172 GLU A C 1
ATOM 1386 O O . GLU A 1 172 ? 7.584 11.323 59.596 1.00 50.91 172 GLU A O 1
ATOM 1391 N N . VAL A 1 173 ? 8.115 9.244 58.941 1.00 54.75 173 VAL A N 1
ATOM 1392 C CA . VAL A 1 173 ? 7.414 8.566 60.046 1.00 54.75 173 VAL A CA 1
ATOM 1393 C C . VAL A 1 173 ? 8.235 8.685 61.334 1.00 54.75 173 VAL A C 1
ATOM 1395 O O . VAL A 1 173 ? 7.707 9.082 62.369 1.00 54.75 173 VAL A O 1
ATOM 1398 N N . SER A 1 174 ? 9.555 8.477 61.248 1.00 54.88 174 SER A N 1
ATOM 1399 C CA . SER A 1 174 ? 10.457 8.567 62.404 1.00 54.88 174 SER A CA 1
ATOM 1400 C C . SER A 1 174 ? 10.505 9.967 63.037 1.00 54.88 174 SER A C 1
ATOM 1402 O O . SER A 1 174 ? 10.556 10.082 64.262 1.00 54.88 174 SER A O 1
ATOM 1404 N N . THR A 1 175 ? 10.434 11.043 62.244 1.00 56.44 175 THR A N 1
ATOM 1405 C CA . THR A 1 175 ? 10.449 12.415 62.790 1.00 56.44 175 THR A CA 1
ATOM 1406 C C . THR A 1 175 ? 9.160 12.756 63.535 1.00 56.44 175 THR A C 1
ATOM 1408 O O . THR A 1 175 ? 9.230 13.343 64.612 1.00 56.44 175 THR A O 1
ATOM 1411 N N . ARG A 1 176 ? 7.995 12.331 63.024 1.00 57.78 176 ARG A N 1
ATOM 1412 C CA . ARG A 1 176 ? 6.698 12.585 63.680 1.00 57.78 176 ARG A CA 1
ATOM 1413 C C . ARG A 1 176 ? 6.527 11.801 64.978 1.00 57.78 176 ARG A C 1
ATOM 1415 O O . ARG A 1 176 ? 5.904 12.312 65.906 1.00 57.78 176 ARG A O 1
ATOM 1422 N N . ASP A 1 177 ? 7.078 10.593 65.058 1.00 59.00 177 ASP A N 1
ATOM 1423 C CA . ASP A 1 177 ? 7.037 9.797 66.289 1.00 59.00 177 ASP A CA 1
ATOM 1424 C C . ASP A 1 177 ? 7.984 10.365 67.355 1.00 59.00 177 ASP A C 1
ATOM 1426 O O . ASP A 1 177 ? 7.596 10.483 68.517 1.00 59.00 177 ASP A O 1
ATOM 1430 N N . THR A 1 178 ? 9.168 10.842 66.952 1.00 59.25 178 THR A N 1
ATOM 1431 C CA . THR A 1 178 ? 10.113 11.514 67.864 1.00 59.25 178 THR A CA 1
ATOM 1432 C C . THR A 1 178 ? 9.529 12.827 68.410 1.00 59.25 178 THR A C 1
ATOM 1434 O O . THR A 1 178 ? 9.648 13.116 69.600 1.00 59.25 178 THR A O 1
ATOM 1437 N N . GLU A 1 179 ? 8.854 13.618 67.568 1.00 60.06 179 GLU A N 1
ATOM 1438 C CA . GLU A 1 179 ? 8.227 14.882 67.978 1.00 60.06 179 GLU A CA 1
ATOM 1439 C C . GLU A 1 179 ? 7.045 14.654 68.937 1.00 60.06 179 GLU A C 1
ATOM 1441 O O . GLU A 1 179 ? 6.911 15.355 69.942 1.00 60.06 179 GLU A O 1
ATOM 1446 N N . LYS A 1 180 ? 6.231 13.615 68.697 1.00 61.16 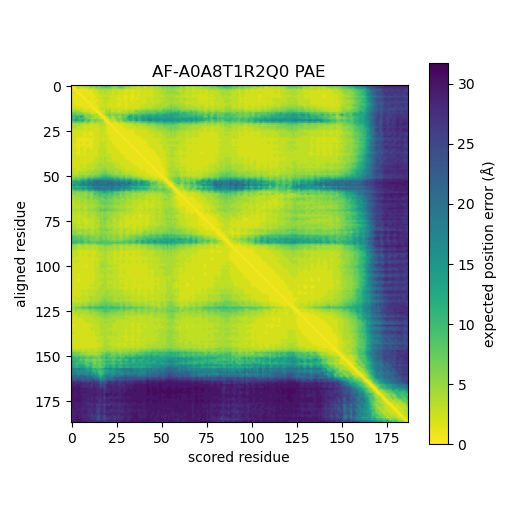180 LYS A N 1
ATOM 1447 C CA . LYS A 1 180 ? 5.160 13.213 69.623 1.00 61.16 180 LYS A CA 1
ATOM 1448 C C . LYS A 1 180 ? 5.702 12.715 70.962 1.00 61.16 180 LYS A C 1
ATOM 1450 O O . LYS A 1 180 ? 5.126 13.041 71.996 1.00 61.16 180 LYS A O 1
ATOM 1455 N N . GLU A 1 181 ? 6.800 11.963 70.970 1.00 60.16 181 GLU A N 1
ATOM 1456 C CA . GLU A 1 181 ? 7.403 11.471 72.213 1.00 60.16 181 GLU A CA 1
ATOM 1457 C C . GLU A 1 181 ? 8.013 12.608 73.057 1.00 60.16 181 GLU A C 1
ATOM 1459 O O . GLU A 1 181 ? 7.908 12.596 74.285 1.00 60.16 181 GLU A O 1
ATOM 1464 N N . LEU A 1 182 ? 8.587 13.631 72.413 1.00 61.00 182 LEU A N 1
ATOM 1465 C CA . LEU A 1 182 ? 9.096 14.835 73.084 1.00 61.00 182 LEU A CA 1
ATOM 1466 C C . LEU A 1 182 ? 7.977 15.686 73.701 1.00 61.00 182 LEU A C 1
ATOM 1468 O O . LEU A 1 182 ? 8.138 16.183 74.814 1.00 61.00 182 LEU A O 1
ATOM 1472 N N . MET A 1 183 ? 6.830 15.807 73.026 1.00 59.84 183 MET A N 1
ATOM 1473 C CA . MET A 1 183 ? 5.669 16.542 73.547 1.00 59.84 183 MET A CA 1
ATOM 1474 C C . MET A 1 183 ? 5.035 15.857 74.768 1.00 59.84 183 MET A C 1
ATOM 1476 O O . MET A 1 183 ? 4.577 16.535 75.683 1.00 59.84 183 MET A O 1
ATOM 1480 N N . ILE A 1 184 ? 5.040 14.520 74.818 1.00 64.19 184 ILE A N 1
ATOM 1481 C CA . ILE A 1 184 ? 4.473 13.751 75.940 1.00 64.19 184 ILE A CA 1
ATOM 1482 C C . ILE A 1 184 ? 5.359 13.832 77.193 1.00 64.19 184 ILE A C 1
ATOM 1484 O O . ILE A 1 184 ? 4.843 13.817 78.305 1.00 64.19 184 ILE A O 1
ATOM 1488 N N . LYS A 1 185 ? 6.684 13.958 77.042 1.00 57.50 185 LYS A N 1
ATOM 1489 C CA . LYS A 1 185 ? 7.624 14.063 78.177 1.00 57.50 185 LYS A CA 1
ATOM 1490 C C . LYS A 1 185 ? 7.690 15.457 78.815 1.00 57.50 185 LYS A C 1
ATOM 1492 O O . LYS A 1 185 ? 8.364 15.610 79.828 1.00 57.50 185 LYS A O 1
ATOM 1497 N N . SER A 1 186 ? 7.024 16.459 78.237 1.00 52.94 186 SER A N 1
ATOM 1498 C CA . SER A 1 186 ? 7.046 17.850 78.714 1.00 52.94 186 SER A CA 1
ATOM 1499 C C . SER A 1 186 ? 5.794 18.266 79.507 1.00 52.94 186 SER A C 1
ATOM 1501 O O . SER A 1 186 ? 5.611 19.465 79.735 1.00 52.94 186 SER A O 1
ATOM 1503 N N . CYS A 1 187 ? 4.943 17.319 79.920 1.00 44.84 187 CYS A N 1
ATOM 1504 C CA . CYS A 1 187 ? 3.756 17.577 80.740 1.00 44.84 187 CYS A CA 1
ATOM 1505 C C . CYS A 1 187 ? 3.838 16.888 82.105 1.00 44.84 187 CYS A C 1
ATOM 1507 O O . CYS A 1 187 ? 4.332 15.739 82.157 1.00 44.84 187 CYS A O 1
#

Radius of gyration: 27.91 Å; Cα contacts (8 Å, |Δi|>4): 94; chains: 1; bounding box: 43×30×107 Å

Solvent-accessible surface area (backbone atoms only — not comparable to full-atom values): 10445 Å² total; per-residue (Å²): 79,68,58,51,41,53,51,24,52,55,47,40,57,55,40,83,75,48,85,49,71,65,57,37,49,49,33,48,50,53,22,51,51,36,47,51,51,37,54,52,52,51,48,51,53,50,52,50,46,61,75,76,39,90,81,79,61,81,48,72,38,52,49,51,48,53,54,48,57,57,54,58,58,49,53,59,54,57,57,70,71,59,61,59,90,93,44,83,62,32,61,58,50,48,51,52,52,51,52,52,51,52,50,52,42,52,52,34,40,53,41,50,56,41,42,48,51,54,50,25,76,75,64,75,48,87,48,63,68,60,52,52,54,53,49,52,52,52,50,50,52,50,49,52,55,53,48,57,64,49,48,55,59,52,53,54,50,54,52,51,64,71,66,54,71,82,68,79,58,70,70,63,57,54,52,55,52,53,52,51,55,55,59,62,73,74,111

Nearest PDB structures (foldseek):
  4o79-assembly1_A  TM=6.573E-01  e=4.223E-02  Arabidopsis thaliana
  5zle-assembly1_A  TM=6.617E-01  e=7.990E-02  Homo sapiens

Sequence (187 aa):
MGFLMPVGILIIRMSNREESGRRLRILFYVHAILQILVVLLATAGAVLSIKNFNNSFNNYHQRIGVALYGIIWLQPLVGVVRPQRGSKGRSVWFFVHWLLGTAVSLLGILNVYSGLQAYHEKTSRSIRLWIIIFTAEMSFIAFLYLLQDKWVDMQNQGVIMASEPIRPTEKEVSTRDTEKELMIKSC

Secondary structure (DSSP, 8-state):
-TTHHHHHHHHHHGGGG---HHHHHHHHHHHHHHHHHHHHHHHHHHHHHHHHS-----SHHHHHHHHHHHHHHHHHHHHHTPPPTT-THHHHHHHHHHHHHHHHHHHHHHHHHHHHHHHHHHH----HHHHHHHHHHHHHHHHHHHHHHHHHHHHHHHHHHHHS--PPPHHHHHHHHHHHHHHHTT-

InterPro domains:
  IPR006593 Cytochrome b561/ferric reductase, transmembrane domain [PF03188] (3-117)
  IPR006593 Cytochrome b561/ferric reductase, transmembrane domain [PS50939] (1-155)
  IPR006593 Cytochrome b561/ferric reductase, transmembrane domain [SM00665] (1-116)

Organism: Carya illinoinensis (NCBI:txid32201)